Protein AF-A0A537EVH6-F1 (afdb_monomer)

Structure (mmCIF, N/CA/C/O backbone):
data_AF-A0A537EVH6-F1
#
_entry.id   AF-A0A537EVH6-F1
#
loop_
_atom_site.group_PDB
_atom_site.id
_atom_site.type_symbol
_atom_site.label_atom_id
_atom_site.label_alt_id
_atom_site.label_comp_id
_atom_site.label_asym_id
_atom_site.label_entity_id
_atom_site.label_seq_id
_atom_site.pdbx_PDB_ins_code
_atom_site.Cartn_x
_atom_site.Cartn_y
_atom_site.Cartn_z
_atom_site.occupancy
_atom_site.B_iso_or_equiv
_atom_site.auth_seq_id
_atom_site.auth_comp_id
_atom_site.auth_asym_id
_atom_site.auth_atom_id
_atom_site.pdbx_PDB_model_num
ATOM 1 N N . MET A 1 1 ? -24.765 5.791 6.361 1.00 80.38 1 MET A N 1
ATOM 2 C CA . MET A 1 1 ? -25.113 4.875 5.250 1.00 80.38 1 MET A CA 1
ATOM 3 C C . MET A 1 1 ? -24.176 3.674 5.163 1.00 80.38 1 MET A C 1
ATOM 5 O O . MET A 1 1 ? -24.672 2.599 4.890 1.00 80.38 1 MET A O 1
ATOM 9 N N . ILE A 1 2 ? -22.876 3.819 5.449 1.00 94.12 2 ILE A N 1
ATOM 10 C CA . ILE A 1 2 ? -21.878 2.739 5.293 1.00 94.12 2 ILE A CA 1
ATOM 11 C C . ILE A 1 2 ? -21.988 1.641 6.373 1.00 94.12 2 ILE A C 1
ATOM 13 O O . ILE A 1 2 ? -21.842 0.460 6.085 1.00 94.12 2 ILE A O 1
ATOM 17 N N . ARG A 1 3 ? -22.300 2.003 7.627 1.00 97.06 3 ARG A N 1
ATOM 18 C CA . ARG A 1 3 ? -22.323 1.053 8.763 1.00 97.06 3 ARG A CA 1
ATOM 19 C C . ARG A 1 3 ? -23.223 -0.189 8.572 1.00 97.06 3 ARG A C 1
ATOM 21 O O . ARG A 1 3 ? -22.786 -1.267 8.965 1.00 97.06 3 ARG A O 1
ATOM 28 N N . PRO A 1 4 ? -24.456 -0.094 8.027 1.00 97.56 4 PRO A N 1
ATOM 29 C CA . PRO A 1 4 ? -25.246 -1.275 7.677 1.00 97.56 4 PRO A CA 1
ATOM 30 C C . PRO A 1 4 ? -24.522 -2.248 6.738 1.00 97.56 4 PRO A C 1
ATOM 32 O O . PRO A 1 4 ? -24.523 -3.437 7.027 1.00 97.56 4 PRO A O 1
ATOM 35 N N . GLU A 1 5 ? -23.830 -1.752 5.710 1.00 97.50 5 GLU A N 1
ATOM 36 C CA . GLU A 1 5 ? -23.077 -2.590 4.763 1.00 97.50 5 GLU A CA 1
ATOM 37 C C . GLU A 1 5 ? -21.893 -3.286 5.441 1.00 97.50 5 GLU A C 1
ATOM 39 O O . GLU A 1 5 ? -21.694 -4.486 5.272 1.00 97.50 5 GLU A O 1
ATOM 44 N N . ILE A 1 6 ? -21.145 -2.564 6.287 1.00 97.94 6 ILE A N 1
ATOM 45 C CA . ILE A 1 6 ? -20.063 -3.163 7.087 1.00 97.94 6 ILE A CA 1
ATOM 46 C C . ILE A 1 6 ? -20.615 -4.288 7.964 1.00 97.94 6 ILE A C 1
ATOM 48 O O . ILE A 1 6 ? -20.030 -5.365 8.035 1.00 97.94 6 ILE A O 1
ATOM 52 N N . ARG A 1 7 ? -21.757 -4.060 8.624 1.00 97.88 7 ARG A N 1
ATOM 53 C CA . ARG A 1 7 ? -22.400 -5.084 9.451 1.00 97.88 7 ARG A CA 1
ATOM 54 C C . ARG A 1 7 ? -22.763 -6.316 8.632 1.00 97.88 7 ARG A C 1
ATOM 56 O O . ARG A 1 7 ? -22.537 -7.424 9.105 1.00 97.88 7 ARG A O 1
ATOM 63 N N . ASP A 1 8 ? -23.312 -6.128 7.442 1.00 97.88 8 ASP A N 1
ATOM 64 C CA . ASP A 1 8 ? -23.750 -7.236 6.601 1.00 97.88 8 ASP A CA 1
ATOM 65 C C . ASP A 1 8 ? -22.551 -8.019 6.038 1.00 97.88 8 ASP A C 1
ATOM 67 O O . ASP A 1 8 ? -22.578 -9.250 6.053 1.00 97.88 8 ASP A O 1
ATOM 71 N N . LEU A 1 9 ? -21.452 -7.343 5.679 1.00 97.81 9 LEU A N 1
ATOM 72 C CA . LEU A 1 9 ? -20.179 -7.980 5.313 1.00 97.81 9 LEU A CA 1
ATOM 73 C C . LEU A 1 9 ? -19.579 -8.783 6.475 1.00 97.81 9 LEU A C 1
ATOM 75 O O . LEU A 1 9 ? -19.201 -9.941 6.293 1.00 97.81 9 LEU A O 1
ATOM 79 N N . VAL A 1 10 ? -19.530 -8.207 7.679 1.00 97.38 10 VAL A N 1
ATOM 80 C CA . VAL A 1 10 ? -19.037 -8.902 8.881 1.00 97.38 10 VAL A CA 1
ATOM 81 C C . VAL A 1 10 ? -19.922 -10.107 9.214 1.00 97.38 10 VAL A C 1
ATOM 83 O O . VAL A 1 10 ? -19.406 -11.188 9.492 1.00 97.38 10 VAL A O 1
ATOM 86 N N . ASN A 1 11 ? -21.249 -9.970 9.126 1.00 97.44 11 ASN A N 1
ATOM 87 C CA . ASN A 1 11 ? -22.190 -11.076 9.328 1.00 97.44 11 ASN A CA 1
ATOM 88 C C . ASN A 1 11 ? -22.034 -12.180 8.271 1.00 97.44 11 ASN A C 1
ATOM 90 O O . ASN A 1 11 ? -22.255 -13.352 8.574 1.00 97.44 11 ASN A O 1
ATOM 94 N N . ALA A 1 12 ? -21.638 -11.820 7.048 1.00 97.81 12 ALA A N 1
ATOM 95 C CA . ALA A 1 12 ? -21.293 -12.762 5.987 1.00 97.81 12 ALA A CA 1
ATOM 96 C C . ALA A 1 12 ? -19.905 -13.412 6.174 1.00 97.81 12 ALA A C 1
ATOM 98 O O . ALA A 1 12 ? -19.546 -14.303 5.406 1.00 97.81 12 ALA A O 1
ATOM 99 N N . GLY A 1 13 ? -19.142 -13.007 7.196 1.00 97.62 13 GLY A N 1
ATOM 100 C CA . GLY A 1 13 ? -17.852 -13.592 7.561 1.00 97.62 13 GLY A CA 1
ATOM 101 C C . GLY A 1 13 ? -16.627 -12.810 7.088 1.00 97.62 13 GLY A C 1
ATOM 102 O O . GLY A 1 13 ? -15.515 -13.324 7.204 1.00 97.62 13 GLY A O 1
ATOM 103 N N . ALA A 1 14 ? -16.786 -11.589 6.567 1.00 97.75 14 ALA A N 1
ATOM 104 C CA . ALA A 1 14 ? -15.644 -10.744 6.233 1.00 97.75 14 ALA A CA 1
ATOM 105 C C . ALA A 1 14 ? -14.854 -10.383 7.503 1.00 97.75 14 ALA A C 1
ATOM 107 O O . ALA A 1 14 ? -15.394 -9.793 8.439 1.00 97.75 14 ALA A O 1
ATOM 108 N N . SER A 1 15 ? -13.567 -10.734 7.523 1.00 97.12 15 SER A N 1
ATOM 109 C CA . SER A 1 15 ? -12.634 -10.404 8.611 1.00 97.12 15 SER A CA 1
ATOM 110 C C . SER A 1 15 ? -11.741 -9.202 8.299 1.00 97.12 15 SER A C 1
ATOM 112 O O . SER A 1 15 ? -11.050 -8.711 9.190 1.00 97.12 15 SER A O 1
ATOM 114 N N . TRP A 1 16 ? -11.740 -8.753 7.042 1.00 97.94 16 TRP A N 1
ATOM 115 C CA . TRP A 1 16 ? -11.017 -7.585 6.555 1.00 97.94 16 TRP A CA 1
ATOM 116 C C . TRP A 1 16 ? -11.890 -6.843 5.535 1.00 97.94 16 TRP A C 1
ATOM 118 O O . TRP A 1 16 ? -12.345 -7.443 4.561 1.00 97.94 16 TRP A O 1
ATOM 128 N N . ILE A 1 17 ? -12.143 -5.556 5.778 1.00 98.25 17 ILE A N 1
ATOM 129 C CA . ILE A 1 17 ? -12.898 -4.661 4.893 1.00 98.25 17 ILE A CA 1
ATOM 130 C C . ILE A 1 17 ? -12.027 -3.452 4.544 1.00 98.25 17 ILE A C 1
ATOM 132 O O . ILE A 1 17 ? -11.472 -2.816 5.436 1.00 98.25 17 ILE A O 1
ATOM 136 N N . GLN A 1 18 ? -11.930 -3.120 3.259 1.00 98.06 18 GLN A N 1
ATOM 137 C CA . GLN A 1 18 ? -11.273 -1.898 2.804 1.00 98.06 18 GLN A CA 1
ATOM 138 C C . GLN A 1 18 ? -12.299 -0.777 2.619 1.00 98.06 18 GLN A C 1
ATOM 140 O O . GLN A 1 18 ? -13.375 -1.009 2.064 1.00 98.06 18 GLN A O 1
ATOM 145 N N . LEU A 1 19 ? -11.953 0.419 3.084 1.00 97.12 19 LEU A N 1
ATOM 146 C CA . LEU A 1 19 ? -12.635 1.672 2.788 1.00 97.12 19 LEU A CA 1
ATOM 147 C C . LEU A 1 19 ? -11.692 2.502 1.905 1.00 97.12 19 LEU A C 1
ATOM 149 O O . LEU A 1 19 ? -10.508 2.605 2.207 1.00 97.12 19 LEU A O 1
ATOM 153 N N . ASP A 1 20 ? -12.199 3.043 0.800 1.00 95.81 20 ASP A N 1
ATOM 154 C CA . ASP A 1 20 ? -11.395 3.832 -0.138 1.00 95.81 20 ASP A CA 1
ATOM 155 C C . ASP A 1 20 ? -11.731 5.315 0.043 1.00 95.81 20 ASP A C 1
ATOM 157 O O . ASP A 1 20 ? -12.880 5.713 -0.168 1.00 95.81 20 ASP A O 1
ATOM 161 N N . GLU A 1 21 ? -10.729 6.138 0.355 1.00 92.81 21 GLU A N 1
ATOM 162 C CA . GLU A 1 21 ? -10.881 7.571 0.633 1.00 92.81 21 GLU A CA 1
ATOM 163 C C . GLU A 1 21 ? -10.071 8.428 -0.364 1.00 92.81 21 GLU A C 1
ATOM 165 O O . GLU A 1 21 ? -9.215 9.236 0.006 1.00 92.81 21 GLU A O 1
ATOM 170 N N . PRO A 1 22 ? -10.328 8.308 -1.685 1.00 88.62 22 PRO A N 1
ATOM 171 C CA . PRO A 1 22 ? -9.454 8.847 -2.732 1.00 88.62 22 PRO A CA 1
ATOM 172 C C . PRO A 1 22 ? -9.351 10.379 -2.761 1.00 88.62 22 PRO A C 1
ATOM 174 O O . PRO A 1 22 ? -8.504 10.910 -3.479 1.00 88.62 22 PRO A O 1
ATOM 177 N N . ALA A 1 23 ? -10.226 11.085 -2.042 1.00 87.50 23 ALA A N 1
ATOM 178 C CA . ALA A 1 23 ? -10.303 12.543 -2.020 1.00 87.50 23 ALA A CA 1
ATOM 179 C C . ALA A 1 23 ? -9.968 13.157 -0.652 1.00 87.50 23 ALA A C 1
ATOM 181 O O . ALA A 1 23 ? -9.961 14.377 -0.536 1.00 87.50 23 ALA A O 1
ATOM 182 N N . VAL A 1 24 ? -9.673 12.362 0.383 1.00 89.31 24 VAL A N 1
ATOM 183 C CA . VAL A 1 24 ? -9.483 12.904 1.741 1.00 89.31 24 VAL A CA 1
ATOM 184 C C . VAL A 1 24 ? -8.372 13.958 1.795 1.00 89.31 24 VAL A C 1
ATOM 186 O O . VAL A 1 24 ? -8.516 15.011 2.403 1.00 89.31 24 VAL A O 1
ATOM 189 N N . THR A 1 25 ? -7.291 13.739 1.049 1.00 87.81 25 THR A N 1
ATOM 190 C CA . THR A 1 25 ? -6.137 14.642 0.983 1.00 87.81 25 THR A CA 1
ATOM 191 C C . THR A 1 25 ? -6.313 15.814 0.012 1.00 87.81 25 THR A C 1
ATOM 193 O O . THR A 1 25 ? -5.424 16.661 -0.068 1.00 87.81 25 THR A O 1
ATOM 196 N N . THR A 1 26 ? -7.438 15.927 -0.7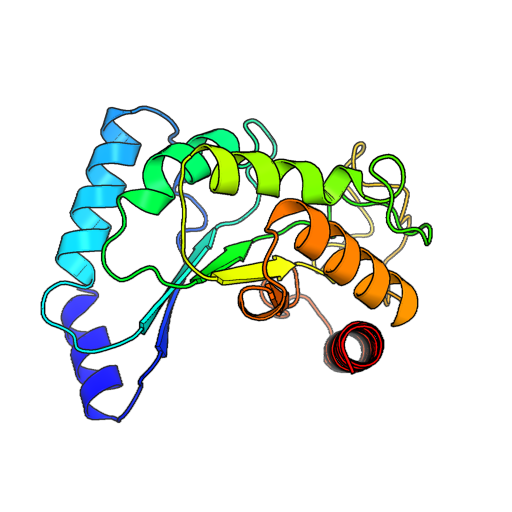11 1.00 87.25 26 THR A N 1
ATOM 197 C CA . THR A 1 26 ? -7.725 17.125 -1.530 1.00 87.25 26 THR A CA 1
ATOM 198 C C . THR A 1 26 ? -8.194 18.311 -0.690 1.00 87.25 26 THR A C 1
ATOM 200 O O . THR A 1 26 ? -8.242 19.428 -1.200 1.00 87.25 26 THR A O 1
ATOM 203 N N . HIS A 1 27 ? -8.509 18.066 0.584 1.00 88.69 27 HIS A N 1
ATOM 204 C CA . HIS A 1 27 ? -8.883 19.053 1.592 1.00 88.69 27 HIS A CA 1
ATOM 205 C C . HIS A 1 27 ? -7.952 18.913 2.810 1.00 88.69 27 HIS A C 1
ATOM 207 O O . HIS A 1 27 ? -8.336 18.343 3.830 1.00 88.69 27 HIS A O 1
ATOM 213 N N . PRO A 1 28 ? -6.680 19.342 2.696 1.00 91.06 28 PRO A N 1
ATOM 214 C CA . PRO A 1 28 ? -5.661 19.099 3.718 1.00 91.06 28 PRO A CA 1
ATOM 215 C C . PRO A 1 28 ? -5.803 19.989 4.962 1.00 91.06 28 PRO A C 1
ATOM 217 O O . PRO A 1 28 ? -4.949 19.940 5.850 1.00 91.06 28 PRO A O 1
ATOM 220 N N . GLU A 1 29 ? -6.821 20.849 5.018 1.00 94.75 29 GLU A N 1
ATOM 221 C CA . GLU A 1 29 ? -7.090 21.713 6.156 1.00 94.75 29 GLU A CA 1
ATOM 222 C C . GLU A 1 29 ? -7.295 20.877 7.435 1.00 94.75 29 GLU A C 1
ATOM 224 O O . GLU A 1 29 ? -8.033 19.889 7.407 1.00 94.75 29 GLU A O 1
ATOM 229 N N . PRO A 1 30 ? -6.701 21.263 8.585 1.00 95.62 30 PRO A N 1
ATOM 230 C CA . PRO A 1 30 ? -6.809 20.481 9.817 1.00 95.62 30 PRO A CA 1
ATOM 231 C C . PRO A 1 30 ? -8.246 20.148 10.221 1.00 95.62 30 PRO A C 1
ATOM 233 O O . PRO A 1 30 ? -8.507 19.036 10.657 1.00 95.62 30 PRO A O 1
ATOM 236 N N . GLN A 1 31 ? -9.190 21.072 10.024 1.00 96.75 31 GLN A N 1
ATOM 237 C CA . GLN A 1 31 ? -10.601 20.851 10.353 1.00 96.75 31 GLN A CA 1
ATOM 238 C C . GLN A 1 31 ? -11.239 19.740 9.503 1.00 96.75 31 GLN A C 1
ATOM 240 O O . GLN A 1 31 ? -12.050 18.972 10.015 1.00 96.75 31 GLN A O 1
ATOM 245 N N . GLU A 1 32 ? -10.866 19.636 8.227 1.00 96.12 32 GLU A N 1
ATOM 246 C CA . 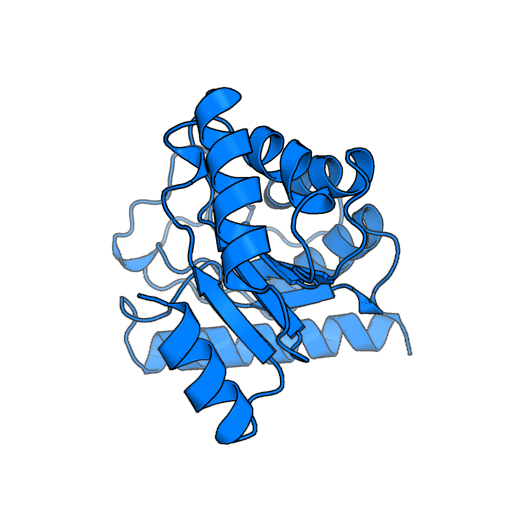GLU A 1 32 ? -11.367 18.603 7.312 1.00 96.12 32 GLU A CA 1
ATOM 247 C C . GLU A 1 32 ? -10.736 17.242 7.640 1.00 96.12 32 GLU A C 1
ATOM 249 O O . GLU A 1 32 ? -11.431 16.230 7.724 1.00 96.12 32 GLU A O 1
ATOM 254 N N . MET A 1 33 ? -9.434 17.218 7.942 1.00 96.62 33 MET A N 1
ATOM 255 C CA . MET A 1 33 ? -8.739 15.996 8.363 1.00 96.62 33 MET A CA 1
ATOM 256 C C . MET A 1 33 ? -9.188 15.498 9.748 1.00 96.62 33 MET A C 1
ATOM 258 O O . MET A 1 33 ? -9.268 14.292 9.979 1.00 96.62 33 MET A O 1
ATOM 262 N N . GLU A 1 34 ? -9.511 16.398 10.679 1.00 97.62 34 GLU A N 1
ATOM 263 C CA . GLU A 1 34 ? -10.118 16.053 11.972 1.00 97.62 34 GLU A CA 1
ATOM 264 C C . GLU A 1 34 ? -11.515 15.450 11.789 1.00 97.62 34 GLU A C 1
ATOM 266 O O . GLU A 1 34 ? -11.823 14.421 12.397 1.00 97.62 34 GLU A O 1
ATOM 271 N N . LEU A 1 35 ? -12.329 16.037 10.906 1.00 97.44 35 LEU A N 1
ATOM 272 C CA . LEU A 1 35 ? -13.639 15.496 10.553 1.00 97.44 35 LEU A CA 1
ATOM 273 C C . LEU A 1 35 ? -13.524 14.115 9.892 1.00 97.44 35 LEU A C 1
ATOM 275 O O . LEU A 1 35 ? -14.325 13.229 10.189 1.00 97.44 35 LEU A O 1
ATOM 279 N N . PHE A 1 36 ? -12.518 13.904 9.041 1.00 96.56 36 PHE A N 1
ATOM 280 C CA . PHE A 1 36 ? -12.218 12.592 8.471 1.00 96.56 36 PHE A CA 1
ATOM 281 C C . PHE A 1 36 ? -11.935 11.548 9.559 1.00 96.56 36 PHE A C 1
ATOM 283 O O . PHE A 1 36 ? -12.545 10.479 9.548 1.00 96.56 36 PHE A O 1
ATOM 290 N N . VAL A 1 37 ? -11.067 11.861 10.527 1.00 98.19 37 VAL A N 1
ATOM 291 C CA . VAL A 1 37 ? -10.766 10.946 11.642 1.00 98.19 37 VAL A CA 1
ATOM 292 C C . VAL A 1 37 ? -12.028 10.623 12.446 1.00 98.19 37 VAL A C 1
ATOM 294 O O . VAL A 1 37 ? -12.275 9.457 12.757 1.00 98.19 37 VAL A O 1
ATOM 297 N N . GLU A 1 38 ? -12.856 11.624 12.759 1.00 98.25 38 GLU A N 1
ATOM 298 C CA . GLU A 1 38 ? -14.127 11.409 13.461 1.00 98.25 38 GLU A CA 1
ATOM 299 C C . GLU A 1 38 ? -15.061 10.487 12.660 1.00 98.25 38 GLU A C 1
ATOM 301 O O . GLU A 1 38 ? -15.585 9.501 13.191 1.00 98.25 38 GLU A O 1
ATOM 306 N N . ALA A 1 39 ? -15.232 10.769 11.367 1.00 97.12 39 ALA A N 1
ATOM 307 C CA . ALA A 1 39 ? -16.090 10.000 10.476 1.00 97.12 39 ALA A CA 1
ATOM 308 C C . ALA A 1 39 ? -15.607 8.551 10.306 1.00 97.12 39 ALA A C 1
ATOM 310 O O . ALA A 1 39 ? -16.428 7.625 10.345 1.00 97.12 39 ALA A O 1
ATOM 311 N N . TRP A 1 40 ? -14.296 8.336 10.163 1.00 97.81 40 TRP A N 1
ATOM 312 C CA . TRP A 1 40 ? -13.685 7.009 10.106 1.00 97.81 40 TRP A CA 1
ATOM 313 C C . TRP A 1 40 ? -13.959 6.230 11.391 1.00 97.81 40 TRP A C 1
ATOM 315 O O . TRP A 1 40 ? -14.535 5.136 11.351 1.00 97.81 40 TRP A O 1
ATOM 325 N N . ASN A 1 41 ? -13.615 6.814 12.543 1.00 98.12 41 ASN A N 1
ATOM 326 C CA . ASN A 1 41 ? -13.714 6.150 13.842 1.00 98.12 41 ASN A CA 1
ATOM 327 C C . ASN A 1 41 ? -15.166 5.770 14.152 1.00 98.12 41 ASN A C 1
ATOM 329 O O . ASN A 1 41 ? -15.441 4.631 14.540 1.00 98.12 41 ASN A O 1
ATOM 333 N N . GLU A 1 42 ? -16.128 6.659 13.886 1.00 97.88 42 GLU A N 1
ATOM 334 C CA . GLU A 1 42 ? -17.552 6.335 14.014 1.00 97.88 42 GLU A CA 1
ATOM 335 C C . GLU A 1 42 ? -18.026 5.304 12.979 1.00 97.88 42 GLU A C 1
ATOM 337 O O . GLU A 1 42 ? -18.925 4.512 13.272 1.00 97.88 42 GLU A O 1
ATOM 342 N N . THR A 1 43 ? -17.420 5.228 11.793 1.00 97.75 43 THR A N 1
ATOM 343 C CA . THR A 1 43 ? -17.758 4.221 10.773 1.00 97.75 43 THR A CA 1
ATOM 344 C C . THR A 1 43 ? -17.355 2.809 11.203 1.00 97.75 43 THR A C 1
ATOM 346 O O . THR A 1 43 ? -18.170 1.889 11.097 1.00 97.75 43 THR A O 1
ATOM 349 N N . VAL A 1 44 ? -16.170 2.627 11.785 1.00 97.88 44 VAL A N 1
ATOM 350 C CA . VAL A 1 44 ? -15.638 1.304 12.188 1.00 97.88 44 VAL A CA 1
ATOM 351 C C . VAL A 1 44 ? -16.014 0.885 13.621 1.00 97.88 44 VAL A C 1
ATOM 353 O O . VAL A 1 44 ? -15.814 -0.265 14.047 1.00 97.88 44 VAL A O 1
ATOM 356 N N . LYS A 1 45 ? -16.591 1.806 14.401 1.00 97.62 45 LYS A N 1
ATOM 357 C CA . LYS A 1 45 ? -16.954 1.601 15.810 1.00 97.62 45 LYS A CA 1
ATOM 358 C C . LYS A 1 45 ? -17.833 0.373 16.025 1.00 97.62 45 LYS A C 1
ATOM 360 O O . LYS A 1 45 ? -18.906 0.238 15.429 1.00 97.62 45 LYS A O 1
ATOM 365 N N . GLY A 1 46 ? -17.404 -0.496 16.940 1.00 96.69 46 GLY A N 1
ATOM 366 C CA . GLY A 1 46 ? -18.154 -1.684 17.361 1.00 96.69 46 GLY A CA 1
ATOM 367 C C . GLY A 1 46 ? -18.043 -2.918 16.454 1.00 96.69 46 GLY A C 1
ATOM 368 O O . GLY A 1 46 ? -18.569 -3.959 16.829 1.00 96.69 46 GLY A O 1
ATOM 369 N N . PHE A 1 47 ? -17.346 -2.853 15.313 1.00 97.00 47 PHE A N 1
ATOM 370 C CA . PHE A 1 47 ? -17.140 -4.022 14.444 1.00 97.00 47 PHE A CA 1
ATOM 371 C C . PHE A 1 47 ? -15.864 -4.793 14.796 1.00 97.00 47 PHE A C 1
ATOM 373 O O . PHE A 1 47 ? -14.802 -4.192 14.925 1.00 97.00 47 PHE A O 1
ATOM 380 N N . ASN A 1 48 ? -15.940 -6.114 14.951 1.00 92.56 48 ASN A N 1
ATOM 381 C CA . ASN A 1 48 ? -14.759 -6.960 15.148 1.00 92.56 48 ASN A CA 1
ATOM 382 C C . ASN A 1 48 ? -14.185 -7.390 13.788 1.00 92.56 48 ASN A C 1
ATOM 384 O O . ASN A 1 48 ? -14.415 -8.510 13.342 1.00 92.56 48 ASN A O 1
ATOM 388 N N . CYS A 1 49 ? -13.526 -6.459 13.105 1.00 94.44 49 CYS A N 1
ATOM 389 C CA . CYS A 1 49 ? -12.997 -6.622 11.755 1.00 94.44 49 CYS A CA 1
ATOM 390 C C . CYS A 1 49 ? -11.730 -5.774 11.622 1.00 94.44 49 CYS A C 1
ATOM 392 O O . CYS A 1 49 ? -11.663 -4.694 12.213 1.00 94.44 49 CYS A O 1
ATOM 394 N N . LYS A 1 50 ? -10.762 -6.257 10.843 1.00 96.75 50 LYS A N 1
ATOM 395 C CA . LYS A 1 50 ? -9.634 -5.453 10.371 1.00 96.75 50 LYS A CA 1
ATOM 396 C C . LYS A 1 50 ? -10.130 -4.474 9.307 1.00 96.75 50 LYS A C 1
ATOM 398 O O . LYS A 1 50 ? -10.922 -4.875 8.448 1.00 96.75 50 LYS A O 1
ATOM 403 N N . PHE A 1 51 ? -9.660 -3.231 9.330 1.00 98.38 51 PHE A N 1
ATOM 404 C CA . PHE A 1 51 ? -9.946 -2.271 8.266 1.00 98.38 51 PHE A CA 1
ATOM 405 C C . PHE A 1 51 ? -8.671 -1.826 7.561 1.00 98.38 51 PHE A C 1
ATOM 407 O O . PHE A 1 51 ? -7.606 -1.737 8.175 1.00 98.38 51 PHE A O 1
ATOM 414 N N . SER A 1 52 ? -8.789 -1.562 6.263 1.00 98.12 52 SER A N 1
ATOM 415 C CA . SER A 1 52 ? -7.758 -0.864 5.501 1.00 98.12 52 SER A CA 1
ATOM 416 C C . SER A 1 52 ? -8.296 0.404 4.872 1.00 98.12 52 SER A C 1
ATOM 418 O O . SER A 1 52 ? -9.459 0.446 4.478 1.00 98.12 52 SER A O 1
ATOM 420 N N . ASP A 1 53 ? -7.429 1.405 4.762 1.00 97.56 53 ASP A N 1
ATOM 421 C CA . ASP A 1 53 ? -7.670 2.595 3.953 1.00 97.56 53 ASP A CA 1
ATOM 422 C C . ASP A 1 53 ? -6.899 2.489 2.635 1.00 97.56 53 ASP A C 1
ATOM 424 O O . ASP A 1 53 ? -5.714 2.137 2.637 1.00 97.56 53 ASP A O 1
ATOM 428 N N . HIS A 1 54 ? -7.552 2.803 1.520 1.00 96.50 54 HIS A N 1
ATOM 429 C CA . HIS A 1 54 ? -6.867 3.114 0.270 1.00 96.50 54 HIS A CA 1
ATOM 430 C C . HIS A 1 54 ? -7.018 4.597 -0.051 1.00 96.50 54 HIS A C 1
ATOM 432 O O . HIS A 1 54 ? -8.108 5.070 -0.375 1.00 96.50 54 HIS A O 1
ATOM 438 N N . THR A 1 55 ? -5.886 5.299 -0.067 1.00 90.38 55 THR A N 1
ATOM 439 C CA . THR A 1 55 ? -5.821 6.711 -0.436 1.00 90.38 55 THR A CA 1
ATOM 440 C C . THR A 1 55 ? -4.814 6.920 -1.567 1.00 90.38 55 THR A C 1
ATOM 442 O O . THR A 1 55 ? -3.631 6.570 -1.468 1.00 90.38 55 THR A O 1
ATOM 445 N N . ARG A 1 56 ? -5.287 7.540 -2.653 1.00 85.31 56 ARG A N 1
ATOM 446 C CA . ARG A 1 56 ? -4.479 7.926 -3.819 1.00 85.31 56 ARG A CA 1
ATOM 447 C C . ARG A 1 56 ? -3.328 8.855 -3.417 1.00 85.31 56 ARG A C 1
ATOM 449 O O . ARG A 1 56 ? -3.486 9.670 -2.511 1.00 85.31 56 ARG A O 1
ATOM 456 N N . TYR A 1 57 ? -2.202 8.802 -4.136 1.00 82.25 57 TYR A N 1
ATOM 457 C CA . TYR A 1 57 ? -1.117 9.767 -3.938 1.00 82.25 57 TYR A CA 1
ATOM 458 C C . TYR A 1 57 ? -1.560 11.196 -4.313 1.00 82.25 57 TYR A C 1
ATOM 460 O O . TYR A 1 57 ? -1.912 11.440 -5.476 1.00 82.25 57 TYR A O 1
ATOM 468 N N . PRO A 1 58 ? -1.522 12.167 -3.382 1.00 80.25 58 PRO A N 1
ATOM 469 C CA . PRO A 1 58 ? -1.889 13.546 -3.682 1.00 80.25 58 PRO A CA 1
ATOM 470 C C . PRO A 1 58 ? -0.677 14.314 -4.229 1.00 80.25 58 PRO A C 1
ATOM 472 O O . PRO A 1 58 ? 0.187 14.754 -3.472 1.00 80.25 58 PRO A O 1
ATOM 475 N N . SER A 1 59 ? -0.613 14.505 -5.551 1.00 78.25 59 SER A N 1
ATOM 476 C CA . SER A 1 59 ? 0.557 15.076 -6.248 1.00 78.25 59 SER A CA 1
ATOM 477 C C . SER A 1 59 ? 1.051 16.418 -5.703 1.00 78.25 59 SER A C 1
ATOM 479 O O . SER A 1 59 ? 2.247 16.685 -5.759 1.00 78.25 59 SER A O 1
ATOM 481 N N . GLU A 1 60 ? 0.149 17.249 -5.178 1.00 78.75 60 GLU A N 1
ATOM 482 C CA . GLU A 1 60 ? 0.470 18.606 -4.722 1.00 78.75 60 GLU A CA 1
ATOM 483 C C . GLU A 1 60 ? 1.095 18.656 -3.321 1.00 78.75 60 GLU A C 1
ATOM 485 O O . GLU A 1 60 ? 1.812 19.602 -3.001 1.00 78.75 60 GLU A O 1
ATOM 490 N N . ILE A 1 61 ? 0.809 17.666 -2.467 1.00 83.69 61 ILE A N 1
ATOM 491 C CA . ILE A 1 61 ? 1.148 17.720 -1.032 1.00 83.69 61 ILE A CA 1
ATOM 492 C C . ILE A 1 61 ? 1.846 16.459 -0.501 1.00 83.69 61 ILE A C 1
ATOM 494 O O . ILE 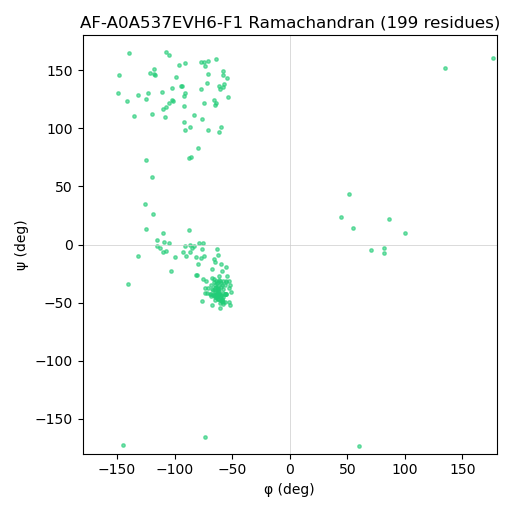A 1 61 ? 2.356 16.475 0.622 1.00 83.69 61 ILE A O 1
ATOM 498 N N . GLY A 1 62 ? 1.893 15.383 -1.292 1.00 87.12 62 GLY A N 1
ATOM 499 C CA . GLY A 1 62 ? 2.435 14.085 -0.892 1.00 87.12 62 GLY A CA 1
ATOM 500 C C . GLY A 1 62 ? 1.699 13.459 0.298 1.00 87.12 62 GLY A C 1
ATOM 501 O O . GLY A 1 62 ? 0.689 13.966 0.791 1.00 87.12 62 GLY A O 1
ATOM 502 N N . TYR A 1 63 ? 2.212 12.345 0.816 1.00 93.44 63 TYR A N 1
ATOM 503 C CA . TYR A 1 63 ? 1.535 11.636 1.909 1.00 93.44 63 TYR A CA 1
ATOM 504 C C . TYR A 1 63 ? 1.730 12.254 3.296 1.00 93.44 63 TYR A C 1
ATOM 506 O O . TYR A 1 63 ? 1.196 11.737 4.275 1.00 93.44 63 TYR A O 1
ATOM 514 N N . LYS A 1 64 ? 2.450 13.374 3.408 1.00 93.69 64 LYS A N 1
ATOM 515 C CA . LYS A 1 64 ? 2.766 13.997 4.698 1.00 93.69 64 LYS A CA 1
ATOM 516 C C . LYS A 1 64 ? 1.520 14.317 5.529 1.00 93.69 64 LYS A C 1
ATOM 518 O O . LYS A 1 64 ? 1.526 14.071 6.730 1.00 93.69 64 LYS A O 1
ATOM 523 N N . VAL A 1 65 ? 0.470 14.846 4.895 1.00 95.12 65 VAL A N 1
ATOM 524 C CA . VAL A 1 65 ? -0.784 15.171 5.593 1.00 95.12 65 VAL A CA 1
ATOM 525 C C . VAL A 1 65 ? -1.468 13.893 6.064 1.00 95.12 65 VAL A C 1
ATOM 527 O O . VAL A 1 65 ? -1.726 13.763 7.251 1.00 95.12 65 VAL A O 1
ATOM 530 N N . LEU A 1 66 ? -1.681 12.907 5.185 1.00 95.88 66 LEU A N 1
ATOM 531 C CA . LEU A 1 66 ? -2.304 11.633 5.570 1.00 95.88 66 LEU A CA 1
ATOM 532 C C . LEU A 1 66 ? -1.543 10.942 6.714 1.00 95.88 66 LEU A C 1
ATOM 534 O O . LEU A 1 66 ? -2.158 10.463 7.665 1.00 95.88 66 LEU A O 1
ATOM 538 N N . ALA A 1 67 ? -0.210 10.942 6.652 1.00 96.94 67 ALA A N 1
ATOM 539 C CA . ALA A 1 67 ? 0.649 10.329 7.656 1.00 96.94 67 ALA A CA 1
ATOM 540 C C . ALA A 1 67 ? 0.450 10.900 9.067 1.00 96.94 67 ALA A C 1
ATOM 542 O O . ALA A 1 67 ? 0.510 10.145 10.032 1.00 96.94 67 ALA A O 1
ATOM 543 N N . GLU A 1 68 ? 0.165 12.197 9.204 1.00 97.19 68 GLU A N 1
ATOM 544 C CA . GLU A 1 68 ? -0.095 12.831 10.504 1.00 97.19 68 GLU A CA 1
ATOM 545 C C . GLU A 1 68 ? -1.385 12.318 11.173 1.00 97.19 68 GLU A C 1
ATOM 547 O O . GLU A 1 68 ? -1.490 12.286 12.404 1.00 97.19 68 GLU A O 1
ATOM 552 N N . TYR A 1 69 ? -2.376 11.913 10.376 1.00 97.56 69 TYR A N 1
ATOM 553 C CA . TYR A 1 69 ? -3.694 11.502 10.867 1.00 97.56 69 TYR A CA 1
ATOM 554 C C . TYR A 1 69 ? -3.889 9.986 10.877 1.00 97.56 69 TYR A C 1
ATOM 556 O O . TYR A 1 69 ? -4.671 9.503 11.691 1.00 97.56 69 TYR A O 1
ATOM 564 N N . ALA A 1 70 ? -3.147 9.225 10.068 1.00 97.62 70 ALA A N 1
ATOM 565 C CA . ALA A 1 70 ? -3.233 7.766 10.025 1.00 97.62 70 ALA A CA 1
ATOM 566 C C . ALA A 1 70 ? -3.125 7.077 11.408 1.00 97.62 70 ALA A C 1
ATOM 568 O O . ALA A 1 70 ? -3.926 6.182 11.675 1.00 97.62 70 ALA A O 1
ATOM 569 N N . PRO A 1 71 ? -2.240 7.494 12.343 1.00 98.19 71 PRO A N 1
ATOM 570 C CA . PRO A 1 71 ? -2.178 6.910 13.690 1.00 98.19 71 PRO A CA 1
ATOM 571 C C . PRO A 1 71 ? -3.434 7.140 14.546 1.00 98.19 71 PRO A C 1
ATOM 573 O O . PRO A 1 71 ? -3.582 6.509 15.590 1.00 98.19 71 PRO A O 1
ATOM 576 N N . LYS A 1 72 ? -4.312 8.071 14.148 1.00 98.12 72 LYS A N 1
ATOM 577 C CA . LYS A 1 72 ? -5.547 8.436 14.860 1.00 98.12 72 LYS A CA 1
ATOM 578 C C . LYS A 1 72 ? -6.768 7.641 14.366 1.00 98.12 72 LYS A C 1
ATOM 580 O O . LYS A 1 72 ? -7.845 7.782 14.946 1.00 98.12 72 LYS A O 1
ATOM 585 N N . LEU A 1 73 ? -6.611 6.849 13.300 1.00 98.00 73 LEU A N 1
ATOM 586 C CA . LEU A 1 73 ? -7.674 6.044 12.701 1.00 98.00 73 LEU A CA 1
ATOM 587 C C . LEU A 1 73 ? -7.838 4.724 13.463 1.00 98.00 73 LEU A C 1
ATOM 589 O O . LEU A 1 73 ? -6.984 3.837 13.405 1.00 98.00 73 LEU A O 1
ATOM 593 N N . ASP A 1 74 ? -8.961 4.567 14.155 1.00 97.19 74 ASP A N 1
ATOM 594 C CA . ASP A 1 74 ? -9.295 3.343 14.876 1.00 97.19 74 ASP A CA 1
ATOM 595 C C . ASP A 1 74 ? -9.371 2.158 13.904 1.00 97.19 74 ASP A C 1
ATOM 597 O O . ASP A 1 74 ? -10.009 2.236 12.853 1.00 97.19 74 ASP A O 1
ATOM 601 N N . LYS A 1 75 ? -8.748 1.029 14.271 1.00 96.31 75 LYS A N 1
ATOM 602 C CA . LYS A 1 75 ? -8.775 -0.247 13.520 1.00 96.31 75 LYS A CA 1
ATOM 603 C C . LYS A 1 75 ? -8.321 -0.158 12.057 1.00 96.31 75 LYS A C 1
ATOM 605 O O . LYS A 1 75 ? -8.570 -1.087 11.289 1.00 96.31 75 LYS A O 1
ATOM 610 N N . CYS A 1 76 ? -7.686 0.943 11.659 1.00 97.56 76 CYS A N 1
ATOM 611 C CA . CYS A 1 76 ? -7.010 1.033 10.376 1.00 97.56 76 CYS A CA 1
ATOM 612 C C . CYS A 1 76 ? -5.659 0.330 10.509 1.00 97.56 76 CYS A C 1
ATOM 614 O O . CYS A 1 76 ? -4.634 0.943 10.800 1.00 97.56 76 CYS A O 1
ATOM 616 N N . ASP A 1 77 ? -5.676 -0.991 10.360 1.00 97.44 77 ASP A N 1
ATOM 617 C CA . ASP A 1 77 ? -4.487 -1.820 10.553 1.00 97.44 77 ASP A CA 1
ATOM 618 C C . ASP A 1 77 ? -3.648 -1.924 9.275 1.00 97.44 77 ASP A C 1
ATOM 620 O O . ASP A 1 77 ? -2.580 -2.526 9.308 1.00 97.44 77 ASP A O 1
ATOM 624 N N . HIS A 1 78 ? -4.121 -1.394 8.142 1.00 98.38 78 HIS A N 1
ATOM 625 C CA . HIS A 1 78 ? -3.420 -1.475 6.863 1.00 98.38 78 HIS A CA 1
ATOM 626 C C . HIS A 1 78 ? -3.695 -0.260 5.964 1.00 98.38 78 HIS A C 1
ATOM 628 O O . HIS A 1 78 ? -4.848 0.057 5.681 1.00 98.38 78 HIS A O 1
ATOM 634 N N . LEU A 1 79 ? -2.646 0.359 5.420 1.00 98.12 79 LEU A N 1
ATOM 635 C CA . LEU A 1 79 ? -2.749 1.438 4.428 1.00 98.12 79 LEU A CA 1
ATOM 636 C C . LEU A 1 79 ? -2.329 0.941 3.044 1.00 98.12 79 LEU A C 1
ATOM 638 O O . LEU A 1 79 ? -1.178 0.559 2.865 1.00 98.12 79 LEU A O 1
ATOM 642 N N . ALA A 1 80 ? -3.230 0.964 2.062 1.00 97.44 80 ALA A N 1
ATOM 643 C CA . ALA A 1 80 ? -2.932 0.664 0.662 1.00 97.44 80 ALA A CA 1
ATOM 644 C C . ALA A 1 80 ? -2.586 1.960 -0.092 1.00 97.44 80 ALA A C 1
ATOM 646 O O . ALA A 1 80 ? -3.468 2.761 -0.406 1.00 97.44 80 ALA A O 1
ATOM 647 N N . LEU A 1 81 ? -1.303 2.168 -0.384 1.00 95.62 81 LEU A N 1
ATOM 648 C CA . LEU A 1 81 ? -0.755 3.433 -0.881 1.00 95.62 81 LEU A CA 1
ATOM 649 C C . LEU A 1 81 ? -0.147 3.285 -2.286 1.00 95.62 81 LEU A C 1
ATOM 651 O O . LEU A 1 81 ? 0.367 2.227 -2.647 1.00 95.62 81 LEU A O 1
ATOM 655 N N . GLU A 1 82 ? -0.174 4.365 -3.067 1.00 93.12 82 GLU A N 1
ATOM 656 C CA . GLU A 1 82 ? 0.394 4.451 -4.418 1.00 93.12 82 GLU A CA 1
ATOM 657 C C . GLU A 1 82 ? 1.845 4.952 -4.366 1.00 93.12 82 GLU A C 1
ATOM 659 O O . GLU A 1 82 ? 2.115 6.017 -3.807 1.00 93.12 82 GLU A O 1
ATOM 664 N N . PHE A 1 83 ? 2.778 4.230 -4.992 1.00 93.88 83 PHE A N 1
ATOM 665 C CA . PHE A 1 83 ? 4.194 4.625 -5.028 1.00 93.88 83 PHE A CA 1
ATOM 666 C C . PHE A 1 83 ? 4.867 4.373 -6.381 1.00 93.88 83 PHE A C 1
ATOM 668 O O . PHE A 1 83 ? 5.741 5.139 -6.788 1.00 93.88 83 PHE A O 1
ATOM 675 N N . ALA A 1 84 ? 4.495 3.310 -7.098 1.00 92.81 84 ALA A N 1
ATOM 676 C CA . ALA A 1 84 ? 5.197 2.890 -8.308 1.00 92.81 84 ALA A CA 1
ATOM 677 C C . ALA A 1 84 ? 5.084 3.917 -9.443 1.00 92.81 84 ALA A C 1
ATOM 679 O O . ALA A 1 84 ? 6.025 4.076 -10.221 1.00 92.81 84 ALA A O 1
ATOM 680 N N . ASN A 1 85 ? 3.965 4.640 -9.515 1.00 87.31 85 ASN A N 1
ATOM 681 C CA . ASN A 1 85 ? 3.728 5.748 -10.441 1.00 87.31 85 ASN A CA 1
ATOM 682 C C . ASN A 1 85 ? 4.711 6.917 -10.299 1.00 87.31 85 ASN A C 1
ATOM 684 O O . ASN A 1 85 ? 4.778 7.745 -11.203 1.00 87.31 85 ASN A O 1
ATOM 688 N N . ARG A 1 86 ? 5.445 7.002 -9.188 1.00 89.25 86 ARG A N 1
ATOM 689 C CA . ARG A 1 86 ? 6.411 8.062 -8.880 1.00 89.25 86 ARG A CA 1
ATOM 690 C C . ARG A 1 86 ? 7.804 7.522 -8.564 1.00 89.25 86 ARG A C 1
ATOM 692 O O . ARG A 1 86 ? 8.628 8.260 -8.037 1.00 89.25 86 ARG A O 1
ATOM 699 N N . ASP A 1 87 ? 8.045 6.249 -8.860 1.00 90.94 87 ASP A N 1
ATOM 700 C CA . ASP A 1 87 ? 9.325 5.579 -8.659 1.00 90.94 87 ASP A CA 1
ATOM 701 C C . ASP A 1 87 ? 10.065 5.371 -9.983 1.00 90.94 87 ASP A C 1
ATOM 703 O O . ASP A 1 87 ? 9.473 5.416 -11.063 1.00 90.94 87 ASP A O 1
ATOM 707 N N . THR A 1 88 ? 11.365 5.092 -9.906 1.00 87.00 88 THR A N 1
ATOM 708 C CA . THR A 1 88 ? 12.159 4.724 -11.081 1.00 87.00 88 THR A CA 1
ATOM 709 C C . THR A 1 88 ? 11.923 3.273 -11.507 1.00 87.00 88 THR A C 1
ATOM 711 O O . THR A 1 88 ? 11.519 2.419 -10.712 1.00 87.00 88 THR A O 1
ATOM 714 N N . SER A 1 89 ? 12.200 2.966 -12.778 1.00 86.69 89 SER A N 1
ATOM 715 C CA . SER A 1 89 ? 12.238 1.587 -13.286 1.00 86.69 89 SER A CA 1
ATOM 716 C C . SER A 1 89 ? 13.626 0.940 -13.200 1.00 86.69 89 SER A C 1
ATOM 718 O O . SER A 1 89 ? 13.794 -0.204 -13.620 1.00 86.69 89 SER A O 1
ATOM 720 N N . HIS A 1 90 ? 14.640 1.661 -12.711 1.00 89.00 90 HIS A N 1
ATOM 721 C CA . HIS A 1 90 ? 15.976 1.104 -12.505 1.00 89.00 90 HIS A CA 1
ATOM 722 C C . HIS A 1 90 ? 15.955 0.137 -11.327 1.00 89.00 90 HIS A C 1
ATOM 724 O O . HIS A 1 90 ? 15.201 0.349 -10.384 1.00 89.00 90 HIS A O 1
ATOM 730 N N . LEU A 1 91 ? 16.769 -0.919 -11.371 1.00 94.56 91 LEU A N 1
ATOM 731 C CA . LEU A 1 91 ? 16.969 -1.824 -10.234 1.00 94.56 91 LEU A CA 1
ATOM 732 C C . LEU A 1 91 ? 17.849 -1.161 -9.165 1.00 94.56 91 LEU A C 1
ATOM 734 O O . LEU A 1 91 ? 18.623 -0.261 -9.478 1.00 94.56 91 LEU A O 1
ATOM 738 N N . GLY A 1 92 ? 17.743 -1.630 -7.924 1.00 96.12 92 GLY A N 1
ATOM 739 C CA . GLY A 1 92 ? 18.460 -1.078 -6.775 1.00 96.12 92 GLY A CA 1
ATOM 740 C C . GLY A 1 92 ? 17.577 -0.907 -5.542 1.00 96.12 92 GLY A C 1
ATOM 741 O O . GLY A 1 92 ? 16.367 -0.713 -5.639 1.00 96.12 92 GLY A O 1
ATOM 742 N N . VAL A 1 93 ? 18.197 -0.973 -4.365 1.00 96.81 93 VAL A N 1
ATOM 743 C CA . VAL A 1 93 ? 17.536 -0.884 -3.047 1.00 96.81 93 VAL A CA 1
ATOM 744 C C . VAL A 1 93 ? 18.045 0.312 -2.235 1.00 96.81 93 VAL A C 1
ATOM 746 O O . VAL A 1 93 ? 18.092 0.256 -1.003 1.00 96.81 93 VAL A O 1
ATOM 749 N N . ASP A 1 94 ? 18.516 1.349 -2.922 1.00 95.19 94 ASP A N 1
ATOM 750 C CA . ASP A 1 94 ? 18.993 2.611 -2.352 1.00 95.19 94 ASP A CA 1
ATOM 751 C C . ASP A 1 94 ? 18.004 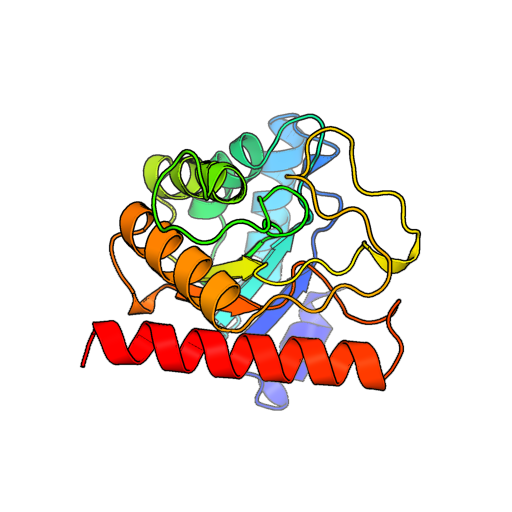3.756 -2.611 1.00 95.19 94 ASP A C 1
ATOM 753 O O . ASP A 1 94 ? 17.092 3.637 -3.429 1.00 95.19 94 ASP A O 1
ATOM 757 N N . GLU A 1 95 ? 18.189 4.868 -1.898 1.00 91.75 95 GLU A N 1
ATOM 758 C CA . GLU A 1 95 ? 17.296 6.033 -1.952 1.00 91.75 95 GLU A CA 1
ATOM 759 C C . GLU A 1 95 ? 17.234 6.680 -3.342 1.00 91.75 95 GLU A C 1
ATOM 761 O O . GLU A 1 95 ? 16.178 7.165 -3.735 1.00 91.75 95 GLU A O 1
ATOM 766 N N . ASN A 1 96 ? 18.328 6.638 -4.111 1.00 89.31 96 ASN A N 1
ATOM 767 C CA . ASN A 1 96 ? 18.366 7.203 -5.463 1.00 89.31 96 ASN A CA 1
ATOM 768 C C . ASN A 1 96 ? 17.570 6.346 -6.454 1.00 89.31 96 ASN A C 1
ATOM 770 O O . ASN A 1 96 ? 17.006 6.858 -7.416 1.00 89.31 96 ASN A O 1
ATOM 774 N N . SER A 1 97 ? 17.532 5.035 -6.222 1.00 90.31 97 SER A N 1
ATOM 775 C CA . SER A 1 97 ? 16.754 4.095 -7.024 1.00 90.31 97 SER A CA 1
ATOM 776 C C . SER A 1 97 ? 15.275 4.092 -6.628 1.00 90.31 97 SER A C 1
ATOM 778 O O . SER A 1 97 ? 14.438 3.748 -7.461 1.00 90.31 97 SER A O 1
ATOM 780 N N . ARG A 1 98 ? 14.958 4.456 -5.372 1.00 94.56 98 ARG A N 1
ATOM 781 C CA . ARG A 1 98 ? 13.639 4.283 -4.735 1.00 94.56 98 ARG A CA 1
ATOM 782 C C . ARG A 1 98 ? 13.028 5.555 -4.152 1.00 94.56 98 ARG A C 1
ATOM 784 O O . ARG A 1 98 ? 12.313 5.509 -3.148 1.00 94.56 98 ARG A O 1
ATOM 791 N N . GLU A 1 99 ? 13.261 6.693 -4.798 1.00 91.19 99 GLU A N 1
ATOM 792 C CA . GLU A 1 99 ? 12.702 7.990 -4.390 1.00 91.19 99 GLU A CA 1
ATOM 793 C C . GLU A 1 99 ? 11.166 7.969 -4.264 1.00 91.19 99 GLU A C 1
ATOM 795 O O . GLU A 1 99 ? 10.598 8.697 -3.439 1.00 91.19 99 GLU A O 1
ATOM 800 N N . GLY A 1 100 ? 10.515 7.077 -5.027 1.00 91.00 100 GLY A N 1
ATOM 801 C CA . GLY A 1 100 ? 9.086 6.777 -5.010 1.00 91.00 100 GLY A CA 1
ATOM 802 C C . GLY A 1 100 ? 8.521 6.457 -3.632 1.00 91.00 100 GLY A C 1
ATOM 803 O O . GLY A 1 100 ? 7.398 6.823 -3.309 1.00 91.00 100 GLY A O 1
ATOM 804 N N . TYR A 1 101 ? 9.327 5.804 -2.801 1.00 95.62 101 TYR A N 1
ATOM 805 C CA . TYR A 1 101 ? 8.901 5.202 -1.540 1.00 95.62 101 TYR A CA 1
ATOM 806 C C . TYR A 1 101 ? 9.335 6.017 -0.317 1.00 95.62 101 TYR A C 1
ATOM 808 O O . TYR A 1 101 ? 9.064 5.620 0.814 1.00 95.62 101 TYR A O 1
ATOM 816 N N . SER A 1 102 ? 10.002 7.159 -0.516 1.00 93.25 102 SER A N 1
ATOM 817 C CA . SER A 1 102 ? 10.521 7.998 0.576 1.00 93.25 102 SER A CA 1
ATOM 818 C C . SER A 1 102 ? 9.422 8.533 1.506 1.00 93.25 102 SER A C 1
ATOM 820 O O . SER A 1 102 ? 9.641 8.645 2.713 1.00 93.25 102 SER A O 1
ATOM 822 N N . ASP A 1 103 ? 8.214 8.756 0.979 1.00 94.31 103 ASP A N 1
ATOM 823 C CA . ASP A 1 103 ? 7.027 9.170 1.736 1.00 94.31 103 ASP A CA 1
ATOM 824 C C . ASP A 1 103 ? 6.631 8.184 2.851 1.00 94.31 103 ASP A C 1
ATOM 826 O O . ASP A 1 103 ? 6.007 8.599 3.828 1.00 94.31 103 ASP A O 1
ATOM 830 N N . LEU A 1 104 ? 7.030 6.903 2.774 1.00 96.69 104 LEU A N 1
ATOM 831 C CA . LEU A 1 104 ? 6.814 5.936 3.863 1.00 96.69 104 LEU A CA 1
ATOM 832 C C . LEU A 1 104 ? 7.404 6.423 5.188 1.00 96.69 104 LEU A C 1
ATOM 834 O O . LEU A 1 104 ? 6.843 6.159 6.253 1.00 96.69 104 LEU A O 1
ATOM 838 N N . LYS A 1 105 ? 8.504 7.182 5.126 1.00 97.00 105 LYS A N 1
ATOM 839 C CA . LYS A 1 105 ? 9.146 7.739 6.314 1.00 97.00 105 LYS A CA 1
ATOM 840 C C . LYS A 1 105 ? 8.195 8.647 7.097 1.00 97.00 105 LYS A C 1
ATOM 842 O O . LYS A 1 105 ? 8.252 8.654 8.320 1.00 97.00 105 LYS A O 1
ATOM 847 N N . HIS A 1 106 ? 7.292 9.365 6.425 1.00 97.50 106 HIS A N 1
ATOM 848 C CA . HIS A 1 106 ? 6.322 10.228 7.101 1.00 97.50 106 HIS A CA 1
ATOM 849 C C . HIS A 1 106 ? 5.394 9.436 8.024 1.00 97.50 106 HIS A C 1
ATOM 851 O O . HIS A 1 106 ? 5.147 9.874 9.143 1.00 97.50 106 HIS A O 1
ATOM 857 N N . PHE A 1 107 ? 4.926 8.261 7.596 1.00 98.12 107 PHE A N 1
ATOM 858 C CA . PHE A 1 107 ? 4.051 7.412 8.409 1.00 98.12 107 PHE A CA 1
ATOM 859 C C . PHE A 1 107 ? 4.787 6.805 9.602 1.00 98.12 107 PHE A C 1
ATOM 861 O O . PHE A 1 107 ? 4.256 6.796 10.712 1.00 98.12 107 PHE A O 1
ATOM 868 N N . VAL A 1 108 ? 6.020 6.337 9.382 1.00 97.69 108 VAL A N 1
ATOM 869 C CA . VAL A 1 108 ? 6.870 5.799 10.454 1.00 97.69 108 VAL A CA 1
ATOM 870 C C . VAL A 1 108 ? 7.179 6.884 11.489 1.00 97.69 108 VAL A C 1
ATOM 872 O O . VAL A 1 108 ? 6.994 6.659 12.683 1.00 97.69 108 VAL A O 1
ATOM 875 N N . ASP A 1 109 ? 7.575 8.081 11.044 1.00 98.12 109 ASP A N 1
ATOM 876 C CA . ASP A 1 109 ? 7.881 9.218 11.921 1.00 98.12 109 ASP A CA 1
ATOM 877 C C . ASP A 1 109 ? 6.645 9.716 12.689 1.00 98.12 109 ASP A C 1
ATOM 879 O O . ASP A 1 109 ? 6.762 10.136 13.840 1.00 98.12 109 ASP A O 1
ATOM 883 N N . ALA A 1 110 ? 5.461 9.657 12.072 1.00 97.88 110 ALA A N 1
ATOM 884 C CA . ALA A 1 110 ? 4.193 10.003 12.712 1.00 97.88 110 ALA A CA 1
ATOM 885 C C . ALA A 1 110 ? 3.699 8.930 13.703 1.00 97.88 110 ALA A C 1
ATOM 887 O O . ALA A 1 110 ? 2.764 9.180 14.462 1.00 97.88 110 ALA A O 1
ATOM 888 N N . GLY A 1 111 ? 4.327 7.750 13.730 1.00 97.62 111 GLY A N 1
ATOM 889 C CA . GLY A 1 111 ? 3.995 6.670 14.657 1.00 97.62 111 GLY A CA 1
ATOM 890 C C . GLY A 1 111 ? 2.869 5.750 14.184 1.00 97.62 111 GLY A C 1
ATOM 891 O O . GLY A 1 111 ? 2.252 5.077 15.012 1.00 97.62 111 GLY A O 1
ATOM 892 N N . PHE A 1 112 ? 2.587 5.687 12.877 1.00 98.06 112 PHE A N 1
ATOM 893 C CA . PHE A 1 112 ? 1.666 4.680 12.352 1.00 98.06 112 PHE A CA 1
ATOM 894 C C . PHE A 1 112 ? 2.284 3.290 12.532 1.00 98.06 112 PHE A C 1
ATOM 896 O O . PHE A 1 112 ? 3.411 3.031 12.112 1.00 98.06 112 PHE A O 1
ATOM 903 N N . SER A 1 113 ? 1.552 2.398 13.196 1.00 95.00 113 SER A N 1
ATOM 904 C CA . SER A 1 113 ? 2.076 1.096 13.627 1.00 95.00 113 SER A CA 1
ATOM 905 C C . SER A 1 113 ? 1.496 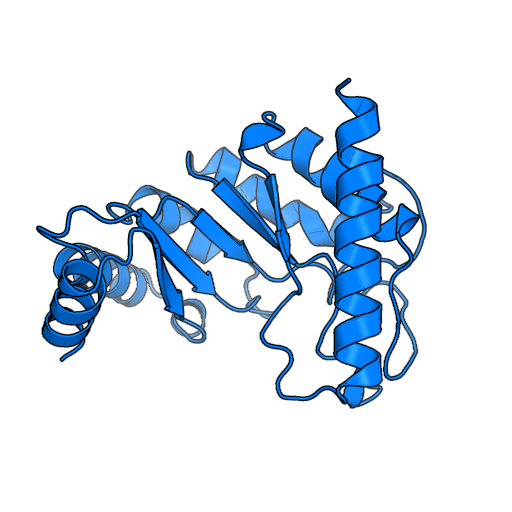-0.095 12.866 1.00 95.00 113 SER A C 1
ATOM 907 O O . SER A 1 113 ? 1.988 -1.211 13.066 1.00 95.00 113 SER A O 1
ATOM 909 N N . GLY A 1 114 ? 0.507 0.144 12.001 1.00 97.00 114 GLY A N 1
ATOM 910 C CA . GLY A 1 114 ? -0.119 -0.870 11.163 1.00 97.00 114 GLY A CA 1
ATOM 911 C C . GLY A 1 114 ? 0.763 -1.329 10.002 1.00 97.00 114 GLY A C 1
ATOM 912 O O . GLY A 1 114 ? 1.972 -1.100 9.953 1.00 97.00 114 GLY A O 1
ATOM 913 N N . GLU A 1 115 ? 0.126 -2.015 9.069 1.00 98.31 115 GLU A N 1
ATOM 914 C CA . GLU A 1 115 ? 0.719 -2.595 7.875 1.00 98.31 115 GLU A CA 1
ATOM 915 C C . GLU A 1 115 ? 0.662 -1.620 6.688 1.00 98.31 115 GLU A C 1
ATOM 917 O O . GLU A 1 115 ? -0.199 -0.741 6.605 1.00 98.31 115 GLU A O 1
ATOM 922 N N . PHE A 1 116 ? 1.564 -1.809 5.732 1.00 98.38 116 PHE A N 1
ATOM 923 C CA . PHE A 1 116 ? 1.666 -1.015 4.518 1.00 98.38 116 PHE A CA 1
ATOM 924 C C . PHE A 1 116 ? 1.475 -1.898 3.291 1.00 98.38 116 PHE A C 1
ATOM 926 O O . PHE A 1 116 ? 2.333 -2.713 2.951 1.00 98.38 116 PHE A O 1
ATOM 933 N N . GLY A 1 117 ? 0.367 -1.675 2.598 1.00 98.00 117 GLY A N 1
ATOM 934 C CA . GLY A 1 117 ? 0.169 -2.058 1.215 1.00 98.00 117 GLY A CA 1
ATOM 935 C C . GLY A 1 117 ? 0.920 -1.113 0.296 1.00 98.00 117 GLY A C 1
ATOM 936 O O . GLY A 1 117 ? 0.533 0.040 0.103 1.00 98.00 117 GLY A O 1
ATOM 937 N N . LEU A 1 118 ? 2.002 -1.612 -0.284 1.00 97.06 118 LEU A N 1
ATOM 938 C CA . LEU A 1 118 ? 2.847 -0.865 -1.192 1.00 97.06 118 LEU A CA 1
ATOM 939 C C . LEU A 1 118 ? 2.394 -1.060 -2.633 1.00 97.06 118 LEU A C 1
ATOM 941 O O . LEU A 1 118 ? 2.484 -2.163 -3.177 1.00 97.06 118 LEU A O 1
ATOM 945 N N . GLY A 1 119 ? 2.010 0.040 -3.276 1.00 96.81 119 GLY A N 1
ATOM 946 C CA . GLY A 1 119 ? 1.892 0.135 -4.721 1.00 96.81 119 GLY A CA 1
ATOM 947 C C . GLY A 1 119 ? 3.238 -0.144 -5.381 1.00 96.81 119 GLY A C 1
ATOM 948 O O . GLY A 1 119 ? 4.130 0.700 -5.384 1.00 96.81 119 GLY A O 1
ATOM 949 N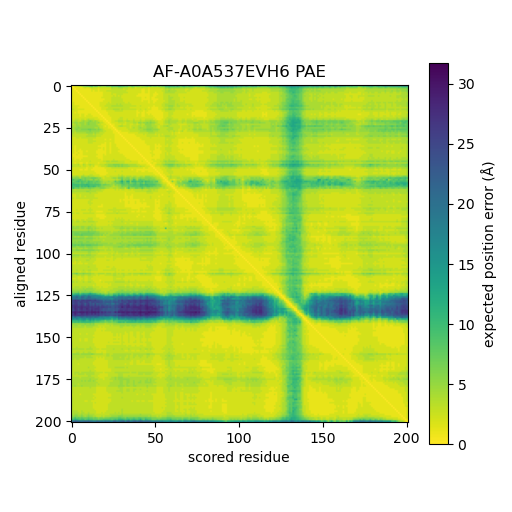 N . VAL A 1 120 ? 3.422 -1.359 -5.898 1.00 97.00 120 VAL A N 1
ATOM 950 C CA . VAL A 1 120 ? 4.662 -1.833 -6.543 1.00 97.00 120 VAL A CA 1
ATOM 951 C C . VAL A 1 120 ? 4.540 -1.975 -8.055 1.00 97.00 120 VAL A C 1
ATOM 953 O O . VAL A 1 120 ? 5.544 -2.224 -8.723 1.00 97.00 120 VAL A O 1
ATOM 956 N N . ALA A 1 121 ? 3.341 -1.770 -8.600 1.00 94.19 121 ALA A N 1
ATOM 957 C CA . ALA A 1 121 ? 3.086 -1.721 -10.033 1.00 94.19 121 ALA A CA 1
ATOM 958 C C . ALA A 1 121 ? 2.246 -0.495 -10.393 1.00 94.19 121 ALA A C 1
ATOM 960 O O . ALA A 1 121 ? 1.172 -0.274 -9.829 1.00 94.19 121 ALA A O 1
ATOM 961 N N . HIS A 1 122 ? 2.721 0.264 -11.373 1.00 90.88 122 HIS A N 1
ATOM 962 C CA . HIS A 1 122 ? 2.083 1.465 -11.871 1.00 90.88 122 HIS A CA 1
ATOM 963 C C . HIS A 1 122 ? 0.865 1.098 -12.722 1.00 90.88 122 HIS A C 1
ATOM 965 O O . HIS A 1 122 ? 0.982 0.389 -13.719 1.00 90.8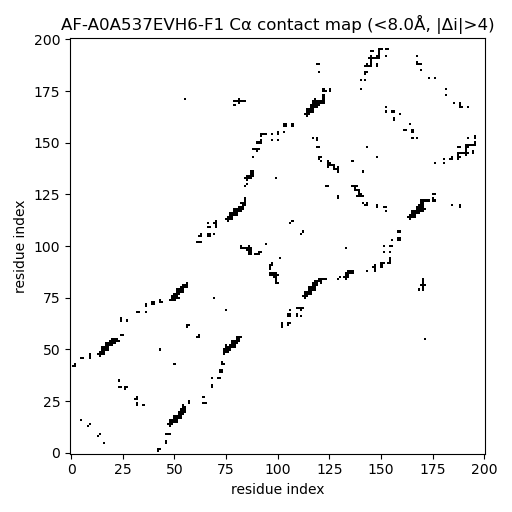8 122 HIS A O 1
ATOM 971 N N . VAL A 1 123 ? -0.323 1.580 -12.349 1.00 88.56 123 VAL A N 1
ATOM 972 C CA . VAL A 1 123 ? -1.580 1.261 -13.058 1.00 88.56 123 VAL A CA 1
ATOM 973 C C . VAL A 1 123 ? -2.173 2.440 -13.834 1.00 88.56 123 VAL A C 1
ATOM 975 O O . VAL A 1 123 ? -3.292 2.329 -14.339 1.00 88.56 123 VAL A O 1
ATOM 978 N N . HIS A 1 124 ? -1.448 3.556 -13.987 1.00 84.69 124 HIS A N 1
ATOM 979 C CA . HIS A 1 124 ? -1.897 4.739 -14.747 1.00 84.69 124 HIS A CA 1
ATOM 980 C C . HIS A 1 124 ? -1.150 4.968 -16.076 1.00 84.69 124 HIS A C 1
ATOM 982 O O . HIS A 1 124 ? -1.498 5.860 -16.847 1.00 84.69 124 HIS A O 1
ATOM 988 N N . ASP A 1 125 ? -0.224 4.078 -16.420 1.00 75.00 125 ASP A N 1
ATOM 989 C CA . ASP A 1 125 ? 0.525 4.022 -17.684 1.00 75.00 125 ASP A CA 1
ATOM 990 C C . ASP A 1 125 ? -0.323 3.794 -18.959 1.00 75.00 125 ASP A C 1
ATOM 992 O O . ASP A 1 125 ? 0.191 3.952 -20.059 1.00 75.00 125 ASP A O 1
ATOM 996 N N . PHE A 1 126 ? -1.625 3.485 -18.882 1.00 69.88 126 PHE A N 1
ATOM 997 C CA . PHE A 1 126 ? -2.493 3.221 -20.054 1.00 69.88 126 PHE A CA 1
ATOM 998 C C . PHE A 1 126 ? -2.549 4.390 -21.031 1.00 69.88 126 PHE A C 1
ATOM 1000 O O . PHE A 1 126 ? -2.727 4.206 -22.235 1.00 69.88 126 PHE A O 1
ATOM 1007 N N . THR A 1 127 ? -2.426 5.608 -20.508 1.00 62.56 127 THR A N 1
ATOM 1008 C CA . THR A 1 127 ? -2.497 6.826 -21.314 1.00 62.56 127 THR A CA 1
ATOM 1009 C C . THR A 1 127 ? -1.185 7.117 -22.041 1.00 62.56 127 THR A C 1
ATOM 1011 O O . THR A 1 127 ? -1.179 7.907 -22.980 1.00 62.56 127 THR A O 1
ATOM 1014 N N . GLY A 1 128 ? -0.075 6.496 -21.622 1.00 57.97 128 GLY A N 1
ATOM 1015 C CA . GLY A 1 128 ? 1.280 6.850 -22.051 1.00 57.97 128 GLY A CA 1
ATOM 1016 C C . GLY A 1 128 ? 1.781 8.186 -21.488 1.00 57.97 128 GLY A C 1
ATOM 1017 O O . GLY A 1 128 ? 2.943 8.523 -21.697 1.00 57.97 128 GLY A O 1
ATOM 1018 N N . ASN A 1 129 ? 0.937 8.928 -20.759 1.00 52.81 129 ASN A N 1
ATOM 1019 C CA . ASN A 1 129 ? 1.318 10.129 -20.029 1.00 52.81 129 ASN A CA 1
ATOM 1020 C C . ASN A 1 129 ? 1.719 9.720 -18.618 1.00 52.81 129 ASN A C 1
ATOM 1022 O O . ASN A 1 129 ? 0.870 9.519 -17.750 1.00 52.81 129 ASN A O 1
ATOM 1026 N N . VAL A 1 130 ? 3.018 9.591 -18.401 1.00 54.47 130 VAL A N 1
ATOM 1027 C CA . VAL A 1 130 ? 3.568 9.463 -17.056 1.00 54.47 130 VAL A CA 1
ATOM 1028 C C . VAL A 1 130 ? 3.951 10.867 -16.587 1.00 54.47 130 VAL A C 1
ATOM 1030 O O . VAL A 1 130 ? 4.445 11.674 -17.378 1.00 54.47 130 VAL A O 1
ATOM 1033 N N . SER A 1 131 ? 3.629 11.205 -15.337 1.00 48.78 131 SER A N 1
ATOM 1034 C CA . SER A 1 131 ? 3.925 12.513 -14.749 1.00 48.78 131 SER A CA 1
ATOM 1035 C C . SER A 1 131 ? 5.417 12.833 -14.879 1.00 48.78 131 SER A C 1
ATOM 1037 O O . SER A 1 131 ? 6.271 11.961 -14.752 1.00 48.78 131 SER A O 1
ATOM 1039 N N . SER A 1 132 ? 5.749 14.104 -15.112 1.00 51.41 132 SER A N 1
ATOM 1040 C CA . SER A 1 132 ? 7.122 14.573 -15.369 1.00 51.41 132 SER A CA 1
ATOM 1041 C C . SER A 1 132 ? 8.108 14.380 -14.203 1.00 51.41 132 SER A C 1
ATOM 1043 O O . SER A 1 132 ? 9.283 14.691 -14.361 1.00 51.41 132 SER A O 1
ATOM 1045 N N . GLY A 1 133 ? 7.637 13.889 -13.052 1.00 45.66 133 GLY A N 1
ATOM 1046 C CA . GLY A 1 133 ? 8.439 13.515 -11.881 1.00 45.66 133 GLY A CA 1
ATOM 1047 C C . GLY A 1 133 ? 8.405 12.020 -11.545 1.00 45.66 133 GLY A C 1
ATOM 1048 O O . GLY A 1 133 ? 8.960 11.624 -10.530 1.00 45.66 133 GLY A O 1
ATOM 1049 N N . ALA A 1 134 ? 7.750 11.188 -12.357 1.00 50.22 134 ALA A N 1
ATOM 1050 C CA . ALA A 1 134 ? 7.884 9.745 -12.257 1.00 50.22 134 ALA A CA 1
ATOM 1051 C C . ALA A 1 134 ? 9.212 9.323 -12.879 1.00 50.22 134 ALA A C 1
ATOM 1053 O O . ALA A 1 134 ? 9.542 9.750 -13.990 1.00 50.22 134 ALA A O 1
ATOM 1054 N N . GLY A 1 135 ? 9.966 8.464 -12.203 1.00 45.16 135 GLY A N 1
ATOM 1055 C CA . GLY A 1 135 ? 11.212 7.947 -12.743 1.00 45.16 135 GLY A CA 1
ATOM 1056 C C . GLY A 1 135 ? 10.991 7.161 -14.044 1.00 45.16 135 GLY A C 1
ATOM 1057 O O . GLY A 1 135 ? 10.655 5.985 -14.037 1.00 45.16 135 GLY A O 1
ATOM 1058 N N . GLN A 1 136 ? 11.189 7.831 -15.180 1.00 44.81 136 GLN A N 1
ATOM 1059 C CA . GLN A 1 136 ? 11.534 7.304 -16.510 1.00 44.81 136 GLN A CA 1
ATOM 1060 C C . GLN A 1 136 ? 10.804 6.064 -17.069 1.00 44.81 136 GLN A C 1
ATOM 1062 O O . GLN A 1 136 ? 11.316 5.444 -18.000 1.00 44.81 136 GLN A O 1
ATOM 1067 N N . SER A 1 137 ? 9.593 5.710 -16.641 1.00 48.16 137 SER A N 1
ATOM 1068 C CA . SER A 1 137 ? 8.832 4.684 -17.370 1.00 48.16 137 SER A CA 1
ATOM 1069 C C . SER A 1 137 ? 8.038 5.310 -18.529 1.00 48.16 137 SER A C 1
ATOM 1071 O O . SER A 1 137 ? 6.836 5.523 -18.475 1.00 48.16 137 SER A O 1
ATOM 1073 N N . LEU A 1 138 ? 8.733 5.668 -19.612 1.00 51.66 138 LEU A N 1
ATOM 1074 C CA . LEU A 1 138 ? 8.093 6.077 -20.868 1.00 51.66 138 LEU A CA 1
ATOM 1075 C C . LEU A 1 138 ? 7.464 4.841 -21.531 1.00 51.66 138 LEU A C 1
ATOM 1077 O O . LEU A 1 138 ? 8.159 4.068 -22.187 1.00 51.66 138 LEU A O 1
ATOM 1081 N N . GLY A 1 139 ? 6.157 4.627 -21.373 1.00 60.78 139 GLY A N 1
ATOM 1082 C CA . GLY A 1 139 ? 5.488 3.499 -22.021 1.00 60.78 139 GLY A CA 1
ATOM 1083 C C . GLY A 1 139 ? 4.012 3.356 -21.673 1.00 60.78 139 GLY A C 1
ATOM 1084 O O . GLY A 1 139 ? 3.539 3.890 -20.675 1.00 60.78 139 GLY A O 1
ATOM 1085 N N . ARG A 1 140 ? 3.285 2.626 -22.523 1.00 71.25 140 ARG A N 1
ATOM 1086 C CA . ARG A 1 140 ? 1.934 2.135 -22.227 1.00 71.25 140 ARG A CA 1
ATOM 1087 C C . ARG A 1 140 ? 2.010 0.690 -21.775 1.00 71.25 140 ARG A C 1
ATOM 1089 O O . ARG A 1 140 ? 2.809 -0.056 -22.334 1.00 71.25 140 ARG A O 1
ATOM 1096 N N . ASP A 1 141 ? 1.154 0.319 -20.826 1.00 80.62 141 ASP A N 1
ATOM 1097 C CA . ASP A 1 141 ? 1.005 -1.065 -20.352 1.00 80.62 141 ASP A CA 1
ATOM 1098 C C . ASP A 1 141 ? 2.344 -1.715 -19.958 1.00 80.62 141 ASP A C 1
ATOM 1100 O O . ASP A 1 141 ? 2.641 -2.858 -20.306 1.00 80.62 141 ASP A O 1
ATOM 1104 N N . ILE A 1 142 ? 3.178 -0.958 -19.248 1.00 85.31 142 ILE A N 1
ATOM 1105 C CA . ILE A 1 142 ? 4.474 -1.405 -18.750 1.00 85.31 142 ILE A CA 1
ATOM 1106 C C . ILE A 1 142 ? 4.240 -2.577 -17.806 1.00 85.31 142 ILE A C 1
ATOM 1108 O O . ILE A 1 142 ? 3.350 -2.522 -16.968 1.00 85.31 142 ILE A O 1
ATOM 1112 N N . ILE A 1 143 ? 5.048 -3.627 -17.904 1.00 91.25 143 ILE A N 1
ATOM 1113 C CA . ILE A 1 143 ? 5.061 -4.707 -16.917 1.00 91.25 143 ILE A CA 1
ATOM 1114 C C . ILE A 1 143 ? 6.355 -4.569 -16.126 1.00 91.25 143 ILE A C 1
ATOM 1116 O O . ILE A 1 143 ? 7.443 -4.777 -16.660 1.00 91.25 143 ILE A O 1
ATOM 1120 N N . GLU A 1 144 ? 6.239 -4.173 -14.863 1.00 93.25 144 GLU A N 1
ATOM 1121 C CA . GLU A 1 144 ? 7.358 -4.133 -13.929 1.00 93.25 144 GLU A CA 1
ATOM 1122 C C . GLU A 1 144 ? 7.980 -5.523 -13.823 1.00 93.25 144 GLU A C 1
ATOM 1124 O O . GLU A 1 144 ? 7.251 -6.512 -13.769 1.00 93.25 144 GLU A O 1
ATOM 1129 N N . SER A 1 145 ? 9.311 -5.625 -13.795 1.00 96.75 145 SER A N 1
ATOM 1130 C CA . SER A 1 145 ? 9.953 -6.929 -13.613 1.00 96.75 145 SER A CA 1
ATOM 1131 C C . SER A 1 145 ? 9.819 -7.404 -12.157 1.00 96.75 145 SER A C 1
ATOM 1133 O O . SER A 1 145 ? 9.738 -6.569 -11.246 1.00 96.75 145 SER A O 1
ATOM 1135 N N . PRO A 1 146 ? 9.839 -8.723 -11.900 1.00 98.50 146 PRO A N 1
ATOM 1136 C CA . PRO A 1 146 ? 9.831 -9.247 -10.537 1.00 98.50 146 PRO A CA 1
ATOM 1137 C C . PRO A 1 146 ? 10.979 -8.707 -9.675 1.00 98.50 146 PRO A C 1
ATOM 1139 O O . PRO A 1 146 ? 10.800 -8.461 -8.486 1.00 98.50 146 PRO A O 1
ATOM 1142 N N . GLU A 1 147 ? 12.154 -8.474 -10.262 1.00 98.44 147 GLU A N 1
ATOM 1143 C CA . GLU A 1 147 ? 13.321 -7.914 -9.572 1.00 98.44 147 GLU A CA 1
ATOM 1144 C C . GLU A 1 147 ? 13.090 -6.461 -9.155 1.00 98.44 147 GLU A C 1
ATOM 1146 O O . GLU A 1 147 ? 13.483 -6.074 -8.057 1.00 98.44 147 GLU A O 1
ATOM 1151 N N 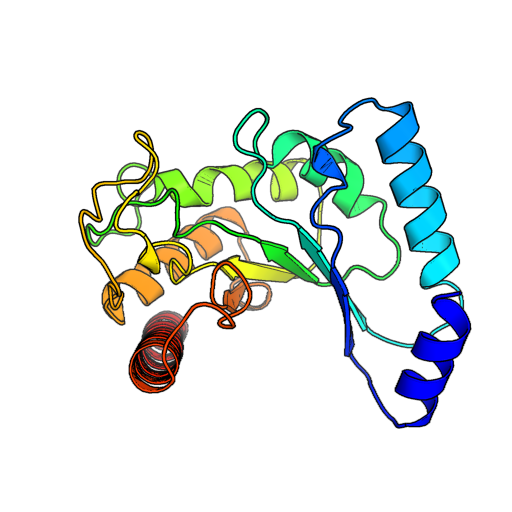. LEU A 1 148 ? 12.416 -5.668 -9.995 1.00 97.44 148 LEU A N 1
ATOM 1152 C CA . LEU A 1 148 ? 12.038 -4.301 -9.647 1.00 97.44 148 LEU A CA 1
ATOM 1153 C C . LEU A 1 148 ? 11.031 -4.294 -8.492 1.00 97.44 148 LEU A C 1
ATOM 1155 O O . LEU A 1 148 ? 11.194 -3.535 -7.538 1.00 97.44 148 LEU A O 1
ATOM 1159 N N . VAL A 1 149 ? 10.019 -5.166 -8.546 1.00 98.44 149 VAL A N 1
ATOM 1160 C CA . VAL A 1 149 ? 9.059 -5.334 -7.445 1.00 98.44 149 VAL A CA 1
ATOM 1161 C C . VAL A 1 149 ? 9.780 -5.741 -6.158 1.00 98.44 149 VAL A C 1
ATOM 1163 O O . VAL A 1 149 ? 9.570 -5.108 -5.126 1.00 98.44 149 VAL A O 1
ATOM 1166 N N . ARG A 1 150 ? 10.659 -6.751 -6.211 1.00 98.44 150 ARG A N 1
ATOM 1167 C CA . ARG A 1 150 ? 11.482 -7.175 -5.068 1.00 98.44 150 ARG A CA 1
ATOM 1168 C C . ARG A 1 150 ? 12.225 -5.986 -4.470 1.00 98.44 150 ARG A C 1
ATOM 1170 O O . ARG A 1 150 ? 12.148 -5.754 -3.270 1.00 98.44 150 ARG A O 1
ATOM 1177 N N . ASP A 1 151 ? 12.935 -5.232 -5.298 1.00 98.44 151 ASP A N 1
ATOM 1178 C CA . ASP A 1 151 ? 13.770 -4.127 -4.840 1.00 98.44 151 ASP A CA 1
ATOM 1179 C C . ASP A 1 151 ? 12.955 -3.023 -4.147 1.00 98.44 151 ASP A C 1
ATOM 1181 O O . ASP A 1 151 ? 13.390 -2.476 -3.131 1.00 98.44 151 ASP A O 1
ATOM 1185 N N . ARG A 1 152 ? 11.749 -2.739 -4.652 1.00 98.12 152 ARG A N 1
ATOM 1186 C CA . ARG A 1 152 ? 10.792 -1.814 -4.027 1.00 98.12 152 ARG A CA 1
ATOM 1187 C C . ARG A 1 152 ? 10.361 -2.294 -2.641 1.00 98.12 152 ARG A C 1
ATOM 1189 O O . ARG A 1 152 ? 10.426 -1.527 -1.682 1.00 98.12 152 ARG A O 1
ATOM 1196 N N . LEU A 1 153 ? 10.006 -3.574 -2.516 1.00 98.44 153 LEU A N 1
ATOM 1197 C CA . LEU A 1 153 ? 9.620 -4.189 -1.240 1.00 98.44 153 LEU A CA 1
ATOM 1198 C C . LEU A 1 153 ? 10.775 -4.188 -0.225 1.00 98.44 153 LEU A C 1
ATOM 1200 O O . LEU A 1 153 ? 10.583 -3.828 0.938 1.00 98.44 153 LEU A O 1
ATOM 1204 N N . LEU A 1 154 ? 11.989 -4.544 -0.658 1.00 98.38 154 LEU A N 1
ATOM 1205 C CA . LEU A 1 154 ? 13.170 -4.563 0.208 1.00 98.38 154 LEU A CA 1
ATOM 1206 C C . LEU A 1 154 ? 13.541 -3.163 0.695 1.00 98.38 154 LEU A C 1
ATOM 1208 O O . LEU A 1 154 ? 13.884 -2.990 1.863 1.00 98.38 154 LEU A O 1
ATOM 1212 N N . PHE A 1 155 ? 13.464 -2.152 -0.173 1.00 98.31 155 PHE A N 1
ATOM 1213 C CA . PHE A 1 155 ? 13.717 -0.771 0.230 1.00 98.31 155 PHE A CA 1
ATOM 1214 C C . PHE A 1 155 ? 12.681 -0.270 1.237 1.00 98.31 155 PHE A C 1
ATOM 1216 O O . PHE A 1 155 ? 13.053 0.252 2.286 1.00 98.31 155 PHE A O 1
ATOM 1223 N N . ALA A 1 156 ? 11.393 -0.490 0.975 1.00 97.88 156 ALA A N 1
ATOM 1224 C CA . ALA A 1 156 ? 10.343 -0.118 1.913 1.00 97.88 156 ALA A CA 1
ATOM 1225 C C . ALA A 1 156 ? 10.492 -0.824 3.268 1.00 97.88 156 ALA A C 1
ATOM 1227 O O . ALA A 1 156 ? 10.304 -0.203 4.314 1.00 97.88 156 ALA A O 1
ATOM 1228 N N . THR A 1 157 ? 10.934 -2.085 3.270 1.00 97.50 157 THR A N 1
ATOM 1229 C CA . THR A 1 157 ? 11.235 -2.806 4.512 1.00 97.50 157 THR A CA 1
ATOM 1230 C C . THR A 1 157 ? 12.359 -2.141 5.311 1.00 97.50 157 THR A C 1
ATOM 1232 O O . THR A 1 157 ? 12.284 -2.106 6.536 1.00 97.50 157 THR A O 1
ATOM 1235 N N . LYS A 1 158 ? 13.377 -1.553 4.662 1.00 97.00 158 LYS A N 1
ATOM 1236 C CA . LYS A 1 158 ? 14.423 -0.785 5.370 1.00 97.00 158 LYS A CA 1
ATOM 1237 C C . LYS A 1 158 ? 13.863 0.451 6.077 1.00 97.00 158 LYS A C 1
ATOM 1239 O O . LYS A 1 158 ? 14.389 0.822 7.120 1.00 97.00 158 LYS A O 1
ATOM 1244 N N . ILE A 1 159 ? 12.827 1.080 5.515 1.00 97.56 159 ILE A N 1
ATOM 1245 C CA . ILE A 1 159 ? 12.169 2.252 6.112 1.00 97.56 159 ILE A CA 1
ATOM 1246 C C . ILE A 1 159 ? 11.269 1.830 7.278 1.00 97.56 159 ILE A C 1
ATOM 1248 O O . ILE A 1 159 ? 11.341 2.420 8.352 1.00 97.56 159 ILE A O 1
ATOM 1252 N N . VAL A 1 160 ? 10.427 0.814 7.070 1.00 97.38 160 VAL A N 1
ATOM 1253 C CA 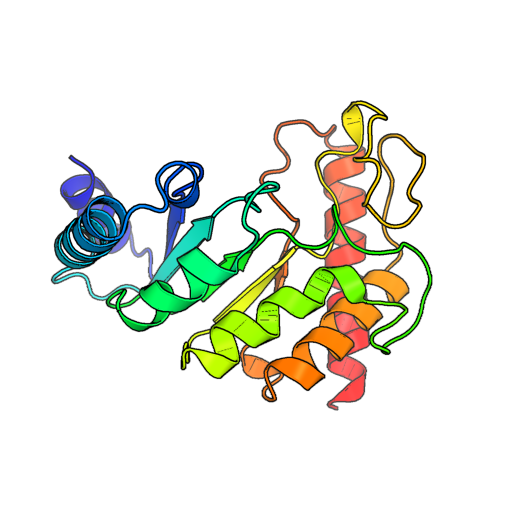. VAL A 1 160 ? 9.431 0.363 8.059 1.00 97.38 160 VAL A CA 1
ATOM 1254 C C . VAL A 1 160 ? 10.070 -0.439 9.199 1.00 97.38 160 VAL A C 1
ATOM 1256 O O . VAL A 1 160 ? 9.581 -0.411 10.325 1.00 97.38 160 VAL A O 1
ATOM 1259 N N . GLY A 1 161 ? 11.172 -1.140 8.929 1.00 96.44 161 GLY A N 1
ATOM 1260 C CA . GLY A 1 161 ? 11.944 -1.902 9.914 1.00 96.44 161 GLY A CA 1
ATOM 1261 C C . GLY A 1 161 ? 11.392 -3.292 10.245 1.00 96.44 161 GLY A C 1
ATOM 1262 O O . GLY A 1 161 ? 12.075 -4.055 10.923 1.00 96.44 161 GLY A O 1
ATOM 1263 N N . ASP A 1 162 ? 10.200 -3.643 9.755 1.00 95.88 162 ASP A N 1
ATOM 1264 C CA . ASP A 1 162 ? 9.568 -4.947 9.972 1.00 95.88 162 ASP A CA 1
ATOM 1265 C C . ASP A 1 162 ? 8.979 -5.496 8.656 1.00 95.88 162 ASP A C 1
ATOM 1267 O O . ASP A 1 162 ? 7.986 -4.948 8.164 1.00 95.88 162 ASP A O 1
ATOM 1271 N N . PRO A 1 163 ? 9.555 -6.568 8.071 1.00 95.94 163 PRO A N 1
ATOM 1272 C CA . PRO A 1 163 ? 9.056 -7.159 6.827 1.00 95.94 163 PRO A CA 1
ATOM 1273 C C . PRO A 1 163 ? 7.629 -7.703 6.941 1.00 95.94 163 PRO A C 1
ATOM 1275 O O . PRO A 1 163 ? 6.921 -7.740 5.938 1.00 95.94 163 PRO A O 1
ATOM 1278 N N . VAL A 1 164 ? 7.173 -8.105 8.135 1.00 96.19 164 VAL A N 1
ATOM 1279 C CA . VAL A 1 164 ? 5.822 -8.670 8.329 1.00 96.19 164 VAL A CA 1
ATOM 1280 C C . VAL A 1 164 ? 4.736 -7.618 8.093 1.00 96.19 164 VAL A C 1
ATOM 1282 O O . VAL A 1 164 ? 3.596 -7.956 7.782 1.00 96.19 164 VAL A O 1
ATOM 1285 N N . LYS A 1 165 ? 5.090 -6.332 8.183 1.00 97.31 165 LYS A N 1
ATOM 1286 C CA . LYS A 1 165 ? 4.179 -5.212 7.933 1.00 97.31 165 LYS A CA 1
ATOM 1287 C C . LYS A 1 165 ? 4.071 -4.831 6.460 1.00 97.31 165 LYS A C 1
ATOM 1289 O O . LYS A 1 165 ? 3.316 -3.917 6.148 1.00 97.31 165 LYS A O 1
ATOM 1294 N N . ILE A 1 166 ? 4.817 -5.470 5.563 1.00 97.94 166 ILE A N 1
ATOM 1295 C CA . ILE A 1 166 ? 4.892 -5.077 4.156 1.00 97.94 166 ILE A CA 1
ATOM 1296 C C . ILE A 1 166 ? 4.038 -5.995 3.281 1.00 97.94 166 ILE A C 1
ATOM 1298 O O . ILE A 1 166 ? 4.251 -7.205 3.219 1.00 97.94 166 ILE A O 1
ATOM 1302 N N . TRP A 1 167 ? 3.119 -5.390 2.532 1.00 98.19 167 TRP A N 1
ATOM 1303 C CA . TRP A 1 167 ? 2.273 -6.050 1.544 1.00 98.19 167 TRP A CA 1
ATOM 1304 C C . TRP A 1 167 ? 2.559 -5.498 0.152 1.00 98.19 167 TRP A C 1
ATOM 1306 O O . TRP A 1 167 ? 2.860 -4.319 -0.021 1.00 98.19 167 TRP A O 1
ATOM 1316 N N . ALA A 1 168 ? 2.465 -6.361 -0.856 1.00 98.06 168 ALA A N 1
ATOM 1317 C CA . ALA A 1 168 ? 2.632 -5.981 -2.252 1.00 98.06 168 ALA A CA 1
ATOM 1318 C C . ALA A 1 168 ? 1.258 -5.849 -2.923 1.00 98.06 168 ALA A C 1
ATOM 1320 O O . ALA A 1 168 ? 0.498 -6.819 -2.965 1.00 98.06 168 ALA A O 1
ATOM 1321 N N . ASN A 1 169 ? 0.958 -4.685 -3.496 1.00 97.56 169 ASN A N 1
ATOM 1322 C CA . ASN A 1 169 ? -0.247 -4.444 -4.292 1.00 97.56 169 ASN A CA 1
ATOM 1323 C C . ASN A 1 169 ? 0.062 -3.579 -5.526 1.00 97.56 169 ASN A C 1
ATOM 1325 O O . ASN A 1 169 ? 1.125 -2.969 -5.625 1.00 97.56 169 ASN A O 1
ATOM 1329 N N . PRO A 1 170 ? -0.835 -3.517 -6.521 1.00 96.62 170 PRO A N 1
ATOM 1330 C CA . PRO A 1 170 ? -0.778 -2.464 -7.533 1.00 96.62 170 PRO A CA 1
ATOM 1331 C C . PRO A 1 170 ? -1.019 -1.093 -6.887 1.00 96.62 170 PRO A C 1
ATOM 1333 O O . PRO A 1 170 ? -1.625 -1.037 -5.820 1.00 96.62 170 PRO A O 1
ATOM 1336 N N . ASP A 1 171 ? -0.610 0.002 -7.534 1.00 93.50 171 ASP A N 1
ATOM 1337 C CA . ASP A 1 171 ? -0.896 1.356 -7.025 1.00 93.50 171 ASP A CA 1
ATOM 1338 C C . ASP A 1 171 ? -2.398 1.538 -6.738 1.00 93.50 171 ASP A C 1
ATOM 1340 O O . ASP A 1 171 ? -2.789 1.933 -5.649 1.00 93.50 171 ASP A O 1
ATOM 1344 N N . CYS A 1 172 ? -3.259 1.174 -7.687 1.00 93.44 172 CYS A N 1
ATOM 1345 C CA . CYS A 1 172 ? -4.706 1.341 -7.567 1.00 93.44 172 CYS A CA 1
ATOM 1346 C C . CYS A 1 172 ? -5.444 0.175 -8.255 1.00 93.44 172 CYS A C 1
ATOM 1348 O O . CYS A 1 172 ? -4.841 -0.799 -8.718 1.00 93.44 172 CYS A O 1
ATOM 1350 N N . GLY A 1 173 ? -6.768 0.271 -8.362 1.00 93.50 173 GLY A N 1
ATOM 1351 C CA . GLY A 1 173 ? -7.595 -0.702 -9.067 1.00 93.50 173 GLY A CA 1
ATOM 1352 C C . GLY A 1 173 ? -7.202 -0.885 -10.541 1.00 93.50 173 GLY A C 1
ATOM 1353 O O . GLY A 1 173 ? -6.851 0.053 -11.254 1.00 93.50 173 GLY A O 1
ATOM 1354 N N . LEU A 1 174 ? -7.347 -2.114 -11.041 1.00 94.00 174 LEU A N 1
ATOM 1355 C CA . LEU A 1 174 ? -6.951 -2.507 -12.402 1.00 94.00 174 LEU A CA 1
ATOM 1356 C C . LEU A 1 174 ? -8.042 -2.267 -13.462 1.00 94.00 174 LEU A C 1
ATOM 1358 O O . LEU A 1 174 ? -7.925 -2.741 -14.587 1.00 94.00 174 LEU A O 1
ATOM 1362 N N . ARG A 1 175 ? -9.108 -1.519 -13.136 1.00 93.19 175 ARG A N 1
ATOM 1363 C CA . ARG A 1 175 ? -10.281 -1.316 -14.013 1.00 93.19 175 ARG A CA 1
ATOM 1364 C C . ARG A 1 175 ? -9.924 -0.762 -15.399 1.00 93.19 175 ARG A C 1
ATOM 1366 O O . ARG A 1 175 ? -10.635 -1.031 -16.361 1.00 93.19 175 ARG A O 1
ATOM 1373 N N . THR A 1 176 ? -8.864 0.036 -15.499 1.00 88.75 176 THR A N 1
ATOM 1374 C CA . THR A 1 176 ? -8.418 0.671 -16.751 1.00 88.75 176 THR A CA 1
ATOM 1375 C C . THR A 1 176 ? -7.478 -0.206 -17.581 1.00 88.75 176 THR A C 1
ATOM 1377 O O . THR A 1 176 ? -7.028 0.230 -18.638 1.00 88.75 176 THR A O 1
ATOM 1380 N N . ARG A 1 177 ? -7.157 -1.421 -17.117 1.00 88.81 177 ARG A N 1
ATOM 1381 C CA . ARG A 1 177 ? -6.284 -2.377 -17.807 1.00 88.81 177 ARG A CA 1
ATOM 1382 C C . ARG A 1 177 ? -7.073 -3.388 -18.620 1.00 88.81 177 ARG A C 1
ATOM 1384 O O . ARG A 1 177 ? -8.204 -3.735 -18.288 1.00 88.81 177 ARG A O 1
ATOM 1391 N N . THR A 1 178 ? -6.430 -3.924 -19.653 1.00 91.56 178 THR A N 1
ATOM 1392 C CA . THR A 1 178 ? -6.872 -5.186 -20.249 1.00 91.56 178 THR A CA 1
ATOM 1393 C C . THR A 1 178 ? -6.578 -6.342 -19.292 1.00 91.56 178 THR A C 1
ATOM 1395 O O . THR A 1 178 ? -5.699 -6.247 -18.431 1.00 91.56 178 THR A O 1
ATOM 1398 N N . TRP A 1 179 ? -7.293 -7.455 -19.458 1.00 94.69 179 TRP A N 1
ATOM 1399 C CA . TRP A 1 179 ? -7.070 -8.662 -18.660 1.00 94.69 179 TRP A CA 1
ATOM 1400 C C . TRP A 1 179 ? -5.638 -9.188 -18.766 1.00 94.69 179 TRP A C 1
ATOM 1402 O O . TRP A 1 179 ? -5.054 -9.534 -17.744 1.00 94.69 179 TRP A O 1
ATOM 1412 N N . ASP A 1 180 ? -5.055 -9.180 -19.966 1.00 95.12 180 ASP A N 1
ATOM 1413 C CA . ASP A 1 180 ? -3.691 -9.670 -20.190 1.00 95.12 180 ASP A CA 1
ATOM 1414 C C . ASP A 1 180 ? -2.657 -8.835 -19.422 1.00 95.12 180 ASP A C 1
ATOM 1416 O O . ASP A 1 180 ? -1.778 -9.383 -18.757 1.00 95.12 180 ASP A O 1
ATOM 1420 N N . VAL A 1 181 ? -2.801 -7.505 -19.445 1.00 92.50 181 VAL A N 1
ATOM 1421 C CA . VAL A 1 181 ? -1.910 -6.585 -18.721 1.00 92.50 181 VAL A CA 1
ATOM 1422 C C . VAL A 1 181 ? -2.107 -6.718 -17.214 1.00 92.50 181 VAL A C 1
ATOM 1424 O O . VAL A 1 181 ? -1.131 -6.793 -16.469 1.00 92.50 181 VAL A O 1
ATOM 1427 N N . ALA A 1 182 ? -3.360 -6.783 -16.754 1.00 95.06 182 ALA A N 1
ATOM 1428 C CA . ALA A 1 182 ? -3.678 -6.981 -15.344 1.00 95.06 182 ALA A CA 1
ATOM 1429 C C . ALA A 1 182 ? -3.070 -8.288 -14.812 1.00 95.06 182 ALA A C 1
ATOM 1431 O O . ALA A 1 182 ? -2.398 -8.280 -13.781 1.00 95.06 182 ALA A O 1
ATOM 1432 N N . PHE A 1 183 ? -3.245 -9.394 -15.538 1.00 97.12 183 PHE A N 1
ATOM 1433 C CA . PHE A 1 183 ? -2.700 -10.692 -15.156 1.00 97.12 183 PHE A CA 1
ATOM 1434 C C . PHE A 1 183 ? -1.168 -10.686 -15.147 1.00 97.12 183 PHE A C 1
ATOM 1436 O O . PHE A 1 183 ? -0.566 -11.140 -14.176 1.00 97.12 183 PHE A O 1
ATOM 1443 N N . ALA A 1 184 ? -0.529 -10.123 -16.177 1.00 96.50 184 ALA A N 1
ATOM 1444 C CA . ALA A 1 184 ? 0.928 -10.035 -16.253 1.00 96.50 184 ALA A CA 1
ATOM 1445 C C . ALA A 1 184 ? 1.524 -9.206 -15.101 1.00 96.50 184 ALA A C 1
ATOM 1447 O O . ALA A 1 184 ? 2.500 -9.635 -14.482 1.00 96.50 184 ALA A O 1
ATOM 1448 N N . LYS A 1 185 ? 0.906 -8.067 -14.754 1.00 96.19 185 LYS A N 1
ATOM 1449 C CA . LYS A 1 185 ? 1.303 -7.266 -13.585 1.00 96.19 185 LYS A CA 1
ATOM 1450 C C . LYS A 1 185 ? 1.167 -8.066 -12.294 1.00 96.19 185 LYS A C 1
ATOM 1452 O O . LYS A 1 185 ? 2.129 -8.156 -11.542 1.00 96.19 185 LYS A O 1
ATOM 1457 N N . LEU A 1 186 ? 0.017 -8.697 -12.050 1.00 98.25 186 LEU A N 1
ATOM 1458 C CA . LEU A 1 186 ? -0.214 -9.490 -10.833 1.00 98.25 186 LEU A CA 1
ATOM 1459 C C . LEU A 1 186 ? 0.745 -10.686 -10.714 1.00 98.25 186 LEU A C 1
ATOM 1461 O O . LEU A 1 186 ? 1.236 -10.972 -9.620 1.00 98.25 186 LEU A O 1
ATOM 1465 N N . ALA A 1 187 ? 1.054 -11.357 -11.827 1.00 98.44 187 ALA A N 1
ATOM 1466 C CA . ALA A 1 187 ? 2.037 -12.437 -11.860 1.00 98.44 187 ALA A CA 1
ATOM 1467 C C . ALA A 1 187 ? 3.438 -11.925 -11.489 1.00 98.44 187 ALA A C 1
ATOM 1469 O O . ALA A 1 187 ? 4.126 -12.540 -10.673 1.00 98.44 187 ALA A O 1
ATOM 1470 N N . SER A 1 188 ? 3.832 -10.768 -12.028 1.00 98.25 188 SER A N 1
ATOM 1471 C CA . SER A 1 188 ? 5.110 -10.139 -11.696 1.00 98.25 188 SER A CA 1
ATOM 1472 C C . SER A 1 188 ? 5.185 -9.683 -10.236 1.00 98.25 188 SER A C 1
ATOM 1474 O O . SER A 1 188 ? 6.170 -9.971 -9.558 1.00 98.25 188 SER A O 1
ATOM 1476 N N . ILE A 1 189 ? 4.119 -9.060 -9.713 1.00 98.50 189 ILE A N 1
ATOM 1477 C CA . ILE A 1 189 ? 4.019 -8.663 -8.300 1.00 98.50 189 ILE A CA 1
ATOM 1478 C C . ILE A 1 189 ? 4.209 -9.877 -7.393 1.00 98.50 189 ILE A C 1
ATOM 1480 O O . ILE A 1 189 ? 5.027 -9.848 -6.474 1.00 98.50 189 ILE A O 1
ATOM 1484 N N . THR A 1 190 ? 3.482 -10.959 -7.680 1.00 98.44 190 THR A N 1
ATOM 1485 C CA . THR A 1 190 ? 3.567 -12.205 -6.911 1.00 98.44 190 THR A CA 1
ATOM 1486 C C . THR A 1 190 ? 4.991 -12.751 -6.921 1.00 98.44 190 THR A C 1
ATOM 1488 O O . THR A 1 190 ? 5.534 -13.061 -5.859 1.00 98.44 190 THR A O 1
ATOM 1491 N N . LYS A 1 191 ? 5.633 -12.796 -8.097 1.00 98.69 191 LYS A N 1
ATOM 1492 C CA . LYS A 1 191 ? 7.000 -13.302 -8.217 1.00 98.69 191 LYS A CA 1
ATOM 1493 C C . LYS A 1 191 ? 8.021 -12.405 -7.515 1.00 98.69 191 LYS A C 1
ATOM 1495 O O . LYS A 1 191 ? 8.927 -12.909 -6.862 1.00 98.69 191 LYS A O 1
ATOM 1500 N N . GLY A 1 192 ? 7.872 -11.087 -7.598 1.00 98.56 192 GLY A N 1
ATOM 1501 C CA . GLY A 1 192 ? 8.741 -10.155 -6.884 1.00 98.56 192 GLY A CA 1
ATOM 1502 C C . GLY A 1 192 ? 8.608 -10.264 -5.366 1.00 98.56 192 GLY A C 1
ATOM 1503 O O . GLY A 1 192 ? 9.611 -10.215 -4.658 1.00 98.56 192 GLY A O 1
ATOM 1504 N N . ALA A 1 193 ? 7.391 -10.490 -4.865 1.00 98.31 193 ALA A N 1
ATOM 1505 C CA . ALA A 1 193 ? 7.158 -10.758 -3.450 1.00 98.31 193 ALA A CA 1
ATOM 1506 C C . ALA A 1 193 ? 7.798 -12.081 -2.994 1.00 98.31 193 ALA A C 1
ATOM 1508 O O . ALA A 1 193 ? 8.371 -12.123 -1.910 1.00 98.31 193 ALA A O 1
ATOM 1509 N N . GLU A 1 194 ? 7.753 -13.143 -3.808 1.00 98.38 194 GLU A N 1
ATOM 1510 C CA . GLU A 1 194 ? 8.509 -14.380 -3.540 1.00 98.38 194 GLU A CA 1
ATOM 1511 C C . GLU A 1 194 ? 10.012 -14.105 -3.426 1.00 98.38 194 GLU A C 1
ATOM 1513 O O . GLU A 1 194 ? 10.613 -14.441 -2.411 1.00 98.38 194 GLU A O 1
ATOM 1518 N N . LEU A 1 195 ? 10.594 -13.410 -4.409 1.00 98.50 195 LEU A N 1
ATOM 1519 C CA . LEU A 1 195 ? 12.018 -13.064 -4.402 1.00 98.50 195 LEU A CA 1
ATOM 1520 C C . LEU A 1 195 ? 12.415 -12.195 -3.198 1.00 98.50 195 LEU A C 1
ATOM 1522 O O . LEU A 1 195 ? 13.551 -12.260 -2.739 1.00 98.50 195 LEU A O 1
ATOM 1526 N N . ALA A 1 196 ? 11.512 -11.345 -2.699 1.00 97.94 196 ALA A N 1
ATOM 1527 C CA . ALA A 1 196 ? 11.764 -10.553 -1.497 1.00 97.94 196 ALA A CA 1
ATOM 1528 C C . ALA A 1 196 ? 11.754 -11.431 -0.239 1.00 97.94 196 ALA A C 1
ATOM 1530 O O . ALA A 1 196 ? 12.627 -11.273 0.613 1.00 97.94 196 ALA A O 1
ATOM 1531 N N . ARG A 1 197 ? 10.817 -12.385 -0.138 1.00 97.12 197 ARG A N 1
ATOM 1532 C CA . ARG A 1 197 ? 10.748 -13.335 0.987 1.00 97.12 197 ARG A CA 1
ATOM 1533 C C . ARG A 1 197 ? 11.997 -14.203 1.090 1.00 97.12 197 ARG A C 1
ATOM 1535 O O . ARG A 1 197 ? 12.500 -14.354 2.193 1.00 97.12 197 ARG A O 1
ATOM 1542 N N . GLU A 1 198 ? 12.544 -14.659 -0.038 1.00 96.94 198 GLU A N 1
ATOM 1543 C CA . GLU A 1 198 ? 13.797 -15.437 -0.097 1.00 96.94 198 GLU A CA 1
ATOM 1544 C C . GLU A 1 198 ? 14.993 -14.727 0.573 1.00 96.94 198 GLU A C 1
ATOM 1546 O O . GLU A 1 198 ? 15.976 -15.371 0.920 1.00 96.94 198 GLU A O 1
ATOM 1551 N N . THR A 1 199 ? 14.941 -13.403 0.778 1.00 94.44 199 THR A N 1
ATOM 1552 C CA . THR A 1 199 ? 16.006 -12.664 1.487 1.00 94.44 199 THR A CA 1
ATOM 1553 C C . THR A 1 199 ? 15.914 -12.732 3.016 1.00 94.44 199 THR A C 1
ATOM 1555 O O . THR A 1 199 ? 16.855 -12.316 3.694 1.00 94.44 199 THR A O 1
ATOM 1558 N N . TYR A 1 200 ? 14.796 -13.233 3.550 1.00 86.69 200 TYR A N 1
ATOM 1559 C CA . TYR A 1 200 ? 14.519 -13.373 4.984 1.00 86.69 200 TYR A CA 1
ATOM 1560 C C . TYR A 1 200 ? 14.451 -14.837 5.449 1.00 86.69 200 TYR A C 1
ATOM 1562 O O . TYR A 1 200 ? 14.253 -15.073 6.643 1.00 86.69 200 TYR A O 1
ATOM 1570 N N . GLU A 1 201 ? 14.584 -15.795 4.527 1.00 74.94 201 GLU A N 1
ATOM 1571 C CA . GLU A 1 201 ? 14.697 -17.237 4.800 1.00 74.94 201 GLU A CA 1
ATOM 1572 C C . GLU A 1 201 ? 16.148 -17.639 5.110 1.00 74.94 201 GLU A C 1
ATOM 1574 O O . GLU A 1 201 ? 16.335 -18.472 6.029 1.00 74.94 201 GLU A O 1
#

pLDDT: mean 91.65, std 11.79, range [44.81, 98.69]

Secondary structure (DSSP, 8-state):
-HHHHHHHHHHTT-SEEEEE-TTGGGS-SHHHHHHHHHHHHHHHTT--SEEEEEE---TTTTTHHHHHHGGGSTTEEEEEE--GGGS-SS--SSTTT-GGGTTHHHHHHHT--SEEEEEEE-S-GGGS---TTS-S--SSS----HHHHHHHHHHHHHHHS-GGGEEEEESS-STTS-HHHHHHHHHHHHHHHHHHHTTT-

Sequence (201 aa):
MIRPEIRDLVNAGASWIQLDEPAVTTHPEPQEMELFVEAWNETVKGFNCKFSDHTRYPSEIGYKVLAEYAPKLDKCDHLALEFANRDTSHLGVDENSREGYSDLKHFVDAGFSGEFGLGVAHVHDFTGNVSSGAGQSLGRDIIESPELVRDRLLFATKIVGDPVKIWANPDCGLRTRTWDVAFAKLASITKGAELARETYE

Solvent-accessible surface area (backbone atoms only — not comparable to full-atom values): 10958 Å² total; per-residue (Å²): 128,63,51,66,55,54,50,53,42,43,74,73,64,45,57,65,49,77,48,75,47,70,59,59,72,81,44,73,50,67,71,52,50,51,48,47,38,53,53,50,32,65,53,53,60,93,57,92,48,44,28,27,42,34,41,61,68,41,89,92,69,50,54,56,64,58,19,69,49,51,58,67,36,62,60,47,45,28,41,40,33,44,24,31,64,42,18,43,77,56,73,51,66,46,66,90,34,38,59,28,54,55,59,57,50,40,27,53,75,53,57,42,80,53,28,39,29,37,13,54,34,51,67,65,29,70,76,48,65,61,59,96,74,27,34,79,65,86,41,56,73,66,68,63,50,30,66,44,29,17,25,53,52,53,35,50,27,69,69,70,69,44,64,90,36,60,40,85,38,52,31,57,78,63,83,84,49,54,69,68,56,44,50,51,39,52,53,22,49,54,48,2,51,52,61,41,50,65,76,77,112

Foldseek 3Di:
DQQVVLVVCVVVPAQEEEDEDACQVVCLPPVSLVVVLVVQQVSCPPGNHAYAYEYEADPPPGCLSVLLCLQSGPNHQEYAAAQQLQAALDFAQDCVRRVSQPSLLSNVVSPNDHAYAYAQAEQPQQVLDRPPRRHDPRHHLDARALRSLLSNLNNNCVSNVDSVRYHYDHNDDNPSDDPVSVVSNVVSNVSSVVVNVVVVD

Radius of gyration: 16.94 Å; Cα contacts (8 Å, |Δi|>4): 351; chains: 1; bounding box: 44×39×40 Å

Nearest PDB structures (foldseek):
  4l6h-assembly1_A  TM=8.193E-01  e=3.993E-06  Candida albicans SC5314
  5ccf-assembly1_A  TM=4.551E-01  e=1.145E+00  Mus musculus
  3hvy-assembly1_C  TM=2.727E-01  e=7.687E-02  Clostridium acetobutylicum
  4d80-assembly1_E  TM=4.848E-01  e=4.168E+00  Metallosphaera sedula
  6kv3-assembly2_D  TM=2.510E-01  e=2.931E+00  Staphylococcus aureus subsp. aureus COL

Mean predicted aligned error: 4.47 Å